Protein AF-A0A2V2NES6-F1 (afdb_monomer_lite)

Secondary structure (DSSP, 8-state):
-------PPPEE-TTS-EEEEEE-GGGSSS------EEEEEEE-TT-BPPPEEESS-EEEEEEEE-EEEEEETTEEEEEETT-EEEE-TT--EEEEE-SSS-EEEEEEEESPP-GGGEEESGGGS---TTS-HHHHHHHHHHHHHHHTTS---EEEEEETTEEEEEEE--HHHHT-TT--HHHHHHHHH-S-S--TTEEEEEEE---HHHHHHHHHHT--EEEEEESSS--TTHHHHHHTT-EEEE---HHHHHHHHHHHHH-HHHHHHHTT---

Organism: NCBI:txid1277351

Structure (mmCIF, N/CA/C/O backbone):
data_AF-A0A2V2NES6-F1
#
_entry.id   AF-A0A2V2NES6-F1
#
loop_
_atom_site.group_PDB
_atom_site.id
_atom_site.type_symbol
_atom_site.label_atom_id
_atom_site.label_alt_id
_atom_site.label_comp_id
_atom_site.label_asym_id
_atom_site.label_entity_id
_atom_site.label_seq_id
_atom_site.pdbx_PDB_ins_code
_atom_site.Cartn_x
_atom_site.Cartn_y
_atom_site.Cartn_z
_atom_site.occupancy
_atom_site.B_iso_or_equiv
_atom_site.auth_seq_id
_atom_site.auth_comp_id
_atom_site.auth_asym_id
_atom_site.auth_atom_id
_atom_site.pdbx_PDB_model_num
ATOM 1 N N . MET A 1 1 ? 34.277 -24.374 -11.639 1.00 64.56 1 MET A N 1
ATOM 2 C CA . MET A 1 1 ? 34.067 -23.016 -12.172 1.00 64.56 1 MET A CA 1
ATOM 3 C C . MET A 1 1 ? 33.053 -23.203 -13.263 1.00 64.56 1 MET A C 1
ATOM 5 O O . MET A 1 1 ? 33.367 -23.882 -14.231 1.00 64.56 1 MET A O 1
ATOM 9 N N . ASP A 1 2 ? 31.849 -22.704 -13.036 1.00 65.56 2 ASP A N 1
ATOM 10 C CA . ASP A 1 2 ? 30.723 -22.927 -13.934 1.00 65.56 2 ASP A CA 1
ATOM 11 C C . ASP A 1 2 ? 30.567 -21.625 -14.744 1.00 65.56 2 ASP A C 1
ATOM 13 O O . ASP A 1 2 ? 30.462 -20.547 -14.157 1.00 65.56 2 ASP A O 1
ATOM 17 N N . ILE A 1 3 ? 30.691 -21.706 -16.073 1.00 69.12 3 ILE A N 1
ATOM 18 C CA . ILE A 1 3 ? 30.563 -20.576 -17.009 1.00 69.12 3 ILE A CA 1
ATOM 19 C C . ILE A 1 3 ? 29.306 -20.837 -17.831 1.00 69.12 3 ILE A C 1
ATOM 21 O O . ILE A 1 3 ? 29.181 -21.907 -18.424 1.00 69.12 3 ILE A O 1
ATOM 25 N N . TYR A 1 4 ? 28.395 -19.870 -17.862 1.00 66.31 4 TYR A N 1
ATOM 26 C CA . TYR A 1 4 ? 27.119 -19.987 -18.558 1.00 66.31 4 TYR A CA 1
ATOM 27 C C . TYR A 1 4 ? 27.116 -19.072 -19.780 1.00 66.31 4 TYR A C 1
ATOM 29 O O . TYR A 1 4 ? 27.422 -17.885 -19.673 1.00 66.31 4 TYR A O 1
ATOM 37 N N . ASP A 1 5 ? 26.773 -19.634 -20.936 1.00 62.88 5 ASP A N 1
ATOM 38 C CA . ASP A 1 5 ? 26.552 -18.875 -22.161 1.00 62.88 5 ASP A CA 1
ATOM 39 C C . ASP A 1 5 ? 25.088 -18.448 -22.226 1.00 62.88 5 ASP A C 1
ATOM 41 O O . ASP A 1 5 ? 24.195 -19.268 -22.433 1.00 62.88 5 ASP A O 1
ATOM 45 N N . ILE A 1 6 ? 24.843 -17.153 -22.083 1.00 61.22 6 ILE A N 1
ATOM 46 C CA . ILE A 1 6 ? 23.498 -16.593 -22.171 1.00 61.22 6 ILE A CA 1
ATOM 47 C C . ILE A 1 6 ? 23.235 -16.328 -23.651 1.00 61.22 6 ILE A C 1
ATOM 49 O O . ILE A 1 6 ? 23.769 -15.382 -24.230 1.00 61.22 6 ILE A O 1
ATOM 53 N N . ARG A 1 7 ? 22.494 -17.232 -24.293 1.00 56.25 7 ARG A N 1
ATOM 54 C CA . ARG A 1 7 ? 22.224 -17.196 -25.743 1.00 56.25 7 ARG A CA 1
ATOM 55 C C . ARG A 1 7 ? 20.754 -16.985 -26.077 1.00 56.25 7 ARG A C 1
ATOM 57 O O . ARG A 1 7 ? 20.381 -17.091 -27.245 1.00 56.25 7 ARG A O 1
ATOM 64 N N . ASP A 1 8 ? 19.941 -16.666 -25.080 1.00 65.44 8 ASP A N 1
ATOM 65 C CA . ASP A 1 8 ? 18.522 -16.458 -25.297 1.00 65.44 8 ASP A CA 1
ATOM 66 C C . ASP A 1 8 ? 18.266 -15.082 -25.932 1.00 65.44 8 ASP A C 1
ATOM 68 O O . ASP A 1 8 ? 18.891 -14.083 -25.557 1.00 65.44 8 ASP A O 1
ATOM 72 N N . PRO A 1 9 ? 17.390 -15.009 -26.946 1.00 73.25 9 PRO A N 1
ATOM 73 C CA . PRO A 1 9 ? 17.018 -13.740 -27.547 1.00 73.25 9 PRO A CA 1
ATOM 74 C C . PRO A 1 9 ? 16.230 -12.898 -26.538 1.00 73.25 9 PRO A C 1
ATOM 76 O O . PRO A 1 9 ? 15.438 -13.433 -25.764 1.00 73.25 9 PRO A O 1
ATOM 79 N N . HIS A 1 10 ? 16.386 -11.570 -26.586 1.00 79.88 10 HIS A N 1
ATOM 80 C CA . HIS A 1 10 ? 15.492 -10.681 -25.843 1.00 79.88 10 HIS A CA 1
ATOM 81 C C . HIS A 1 10 ? 14.047 -10.920 -26.276 1.00 79.88 10 HIS A C 1
ATOM 83 O O . HIS A 1 10 ? 13.718 -10.817 -27.460 1.00 79.88 10 HIS A O 1
ATOM 89 N N . THR A 1 11 ? 13.178 -11.182 -25.310 1.00 84.69 11 THR A N 1
ATOM 90 C CA . THR A 1 11 ? 11.736 -11.296 -25.522 1.00 84.69 11 THR A CA 1
ATOM 91 C C . THR A 1 11 ? 11.034 -10.080 -24.945 1.00 84.69 11 THR A C 1
ATOM 93 O O . THR A 1 11 ? 11.445 -9.560 -23.910 1.00 84.69 11 THR A O 1
ATOM 96 N N . ARG A 1 12 ? 9.969 -9.614 -25.606 1.00 85.44 12 ARG A N 1
ATOM 97 C CA . ARG A 1 12 ? 9.100 -8.583 -25.030 1.00 85.44 12 ARG A CA 1
ATOM 98 C C . ARG A 1 12 ? 8.378 -9.202 -23.831 1.00 85.44 12 ARG A C 1
ATOM 100 O O . ARG A 1 12 ? 7.672 -10.192 -24.016 1.00 85.44 12 ARG A O 1
ATOM 107 N N . VAL A 1 13 ? 8.576 -8.653 -22.637 1.00 82.56 13 VAL A N 1
ATOM 108 C CA . VAL A 1 13 ? 7.936 -9.146 -21.407 1.00 82.56 13 VAL A CA 1
ATOM 109 C C . VAL A 1 13 ? 6.789 -8.230 -20.981 1.00 82.56 13 VAL A C 1
ATOM 111 O O . VAL A 1 13 ? 6.464 -7.256 -21.666 1.00 82.56 13 VAL A O 1
ATOM 114 N N . ALA A 1 14 ? 6.111 -8.595 -19.896 1.00 73.38 14 ALA A N 1
ATOM 115 C CA . ALA A 1 14 ? 4.848 -7.989 -19.494 1.00 73.38 14 ALA A CA 1
ATOM 116 C C . ALA A 1 14 ? 4.955 -6.488 -19.169 1.00 73.38 14 ALA A C 1
ATOM 118 O O . ALA A 1 14 ? 3.988 -5.765 -19.386 1.00 73.38 14 ALA A O 1
ATOM 119 N N . ASP A 1 15 ? 6.127 -5.997 -18.759 1.00 71.19 15 ASP A N 1
ATOM 120 C CA . ASP A 1 15 ? 6.394 -4.573 -18.535 1.00 71.19 15 ASP A CA 1
ATOM 121 C C . ASP A 1 15 ? 6.739 -3.794 -19.824 1.00 71.19 15 ASP A C 1
ATOM 123 O O . ASP A 1 15 ? 7.154 -2.644 -19.750 1.00 71.19 15 ASP A O 1
ATOM 127 N N . ASN A 1 16 ? 6.591 -4.385 -21.013 1.00 80.00 16 ASN A N 1
ATOM 128 C CA . ASN A 1 16 ? 6.949 -3.809 -22.318 1.00 80.00 16 ASN A CA 1
ATOM 129 C C . ASN A 1 16 ? 8.464 -3.614 -22.581 1.00 80.00 16 ASN A C 1
ATOM 131 O O . ASN A 1 16 ? 8.850 -3.178 -23.674 1.00 80.00 16 ASN A O 1
ATOM 135 N N . SER A 1 17 ? 9.348 -3.997 -21.657 1.00 82.75 17 SER A N 1
ATOM 136 C CA . SER A 1 17 ? 10.781 -4.093 -21.945 1.00 82.75 17 SER A CA 1
ATOM 137 C C . SER A 1 17 ? 11.097 -5.298 -22.842 1.00 82.75 17 SER A C 1
ATOM 139 O O . SER A 1 17 ? 10.321 -6.249 -22.974 1.00 82.75 17 SER A O 1
ATOM 141 N N . LEU A 1 18 ? 12.252 -5.246 -23.506 1.00 87.75 18 LEU A N 1
ATOM 142 C CA . LEU A 1 18 ? 12.885 -6.391 -24.154 1.00 87.75 18 LEU A CA 1
ATOM 143 C C . LEU A 1 18 ? 13.903 -6.982 -23.175 1.00 87.75 18 LEU A C 1
ATOM 145 O O . LEU A 1 18 ? 14.956 -6.386 -22.944 1.00 87.75 18 LEU A O 1
ATOM 149 N N . LEU A 1 19 ? 13.600 -8.147 -22.612 1.00 89.38 19 LEU A N 1
ATOM 150 C CA . LEU A 1 19 ? 14.348 -8.735 -21.504 1.00 89.38 19 LEU A CA 1
ATOM 151 C C . LEU A 1 19 ? 14.898 -10.115 -21.871 1.00 89.38 19 LEU A C 1
ATOM 153 O O . LEU A 1 19 ? 14.257 -10.889 -22.582 1.00 89.38 19 LEU A O 1
ATOM 157 N N . VAL A 1 20 ? 16.101 -10.408 -21.379 1.00 89.19 20 VAL A N 1
ATOM 158 C CA . VAL A 1 20 ? 16.652 -11.764 -21.290 1.00 89.19 20 VAL A CA 1
ATOM 159 C C . VAL A 1 20 ? 17.121 -12.010 -19.861 1.00 89.19 20 VAL A C 1
ATOM 161 O O . VAL A 1 20 ? 17.801 -11.171 -19.266 1.00 89.19 20 VAL A O 1
ATOM 164 N N . GLU A 1 21 ? 16.750 -13.152 -19.299 1.00 86.94 21 GLU A N 1
ATOM 165 C CA . GLU A 1 21 ? 17.226 -13.575 -17.987 1.00 86.94 21 GLU A CA 1
ATOM 166 C C . GLU A 1 21 ? 18.683 -14.043 -18.115 1.00 86.94 21 GLU A C 1
ATOM 168 O O . GLU A 1 21 ? 18.982 -15.006 -18.815 1.00 86.94 21 GLU A O 1
ATOM 173 N N . LEU A 1 22 ? 19.613 -13.323 -17.481 1.00 87.88 22 LEU A N 1
ATOM 174 C CA . LEU A 1 22 ? 21.038 -13.664 -17.507 1.00 87.88 22 LEU A CA 1
ATOM 175 C C . LEU A 1 22 ? 21.380 -14.747 -16.482 1.00 87.88 22 LEU A C 1
ATOM 177 O O . LEU A 1 22 ? 22.270 -15.567 -16.704 1.00 87.88 22 LEU A O 1
ATOM 181 N N . PHE A 1 23 ? 20.714 -14.714 -15.330 1.00 88.44 23 PHE A N 1
ATOM 182 C CA . PHE A 1 23 ? 20.956 -15.641 -14.238 1.00 88.44 23 PHE A CA 1
ATOM 183 C C . PHE A 1 23 ? 19.725 -15.759 -13.347 1.00 88.44 23 PHE A C 1
ATOM 185 O O . PHE A 1 23 ? 19.228 -14.759 -12.830 1.00 88.44 23 PHE A O 1
ATOM 192 N N . HIS A 1 24 ? 19.294 -16.991 -13.087 1.00 88.12 24 HIS A N 1
ATOM 193 C CA . HIS A 1 24 ? 18.237 -17.276 -12.127 1.00 88.12 24 HIS A CA 1
ATOM 194 C C . HIS A 1 24 ? 18.502 -18.620 -11.434 1.00 88.12 24 HIS A C 1
ATOM 196 O O . HIS A 1 24 ? 18.486 -19.658 -12.101 1.00 88.12 24 HIS A O 1
ATOM 202 N N . PRO A 1 25 ? 18.713 -18.651 -10.102 1.00 86.44 25 PRO A N 1
ATOM 203 C CA . PRO A 1 25 ? 19.109 -19.857 -9.370 1.00 86.44 25 PRO A CA 1
ATOM 204 C C . PRO A 1 25 ? 18.206 -21.069 -9.615 1.00 86.44 25 PRO A C 1
ATOM 206 O O . PRO A 1 25 ? 18.696 -22.185 -9.743 1.00 86.44 25 PRO A O 1
ATOM 209 N N . LEU A 1 26 ? 16.890 -20.854 -9.737 1.00 85.38 26 LEU A N 1
ATOM 210 C CA . LEU A 1 26 ? 15.916 -21.937 -9.948 1.00 85.38 26 LEU A CA 1
ATOM 211 C C . LEU A 1 26 ? 15.865 -22.477 -11.388 1.00 85.38 26 LEU A C 1
ATOM 213 O O . LEU A 1 26 ? 15.129 -23.424 -11.648 1.00 85.38 26 LEU A O 1
ATOM 217 N N . ARG A 1 27 ? 16.592 -21.866 -12.332 1.00 84.31 27 ARG A N 1
ATOM 218 C CA . ARG A 1 27 ? 16.674 -22.319 -13.731 1.00 84.31 27 ARG A CA 1
ATOM 219 C C . ARG A 1 27 ? 17.939 -23.125 -14.018 1.00 84.31 27 ARG A C 1
ATOM 221 O O . ARG A 1 27 ? 18.093 -23.635 -15.122 1.00 84.31 27 ARG A O 1
ATOM 228 N N . LEU A 1 28 ? 18.845 -23.236 -13.047 1.00 80.56 28 LEU A N 1
ATOM 229 C CA . LEU A 1 28 ? 20.082 -23.993 -13.193 1.00 80.56 28 LEU A CA 1
ATOM 230 C C . LEU A 1 28 ? 19.846 -25.476 -12.902 1.00 80.56 28 LEU A C 1
ATOM 232 O O . LEU A 1 28 ? 19.117 -25.833 -11.981 1.00 80.56 28 LEU A O 1
ATOM 236 N N . GLU A 1 29 ? 20.530 -26.347 -13.643 1.00 76.88 29 GLU A N 1
ATOM 237 C CA . GLU A 1 29 ? 20.502 -27.799 -13.402 1.00 76.88 29 GLU A CA 1
ATOM 238 C C . GLU A 1 29 ? 21.144 -28.189 -12.061 1.00 76.88 29 GLU A C 1
ATOM 240 O O . GLU A 1 29 ? 20.840 -29.235 -11.490 1.00 76.88 29 GLU A O 1
ATOM 245 N N . LYS A 1 30 ? 22.051 -27.347 -11.558 1.00 78.31 30 LYS A N 1
ATOM 246 C CA . LYS A 1 30 ? 22.792 -27.555 -10.317 1.00 78.31 30 LYS A CA 1
ATOM 247 C C . LYS A 1 30 ? 22.355 -26.537 -9.275 1.00 78.31 30 LYS A C 1
ATOM 249 O O . LYS A 1 30 ? 22.308 -25.341 -9.547 1.00 78.31 30 LYS A O 1
ATOM 254 N N . GLU A 1 31 ? 22.109 -27.020 -8.064 1.00 78.06 31 GLU A N 1
ATOM 255 C CA . GLU A 1 31 ? 21.728 -26.178 -6.936 1.00 78.06 31 GLU A CA 1
ATOM 256 C C . GLU A 1 31 ? 22.864 -25.211 -6.563 1.00 78.06 31 GLU A C 1
ATOM 258 O O . GLU A 1 31 ? 24.023 -25.605 -6.385 1.00 78.06 31 GLU A O 1
ATOM 263 N N . VAL A 1 32 ? 22.525 -23.927 -6.456 1.00 82.38 32 VAL A N 1
ATOM 264 C CA . VAL A 1 32 ? 23.438 -22.852 -6.056 1.00 82.38 32 VAL A CA 1
ATOM 265 C C . VAL A 1 32 ? 22.846 -22.099 -4.869 1.00 82.38 32 VAL A C 1
ATOM 267 O O . VAL A 1 32 ? 21.646 -21.861 -4.809 1.00 82.38 32 VAL A O 1
ATOM 270 N N . SER A 1 33 ? 23.687 -21.661 -3.930 1.00 82.62 33 SER A N 1
ATOM 271 C CA . SER A 1 33 ? 23.249 -20.942 -2.720 1.00 82.62 33 SER A CA 1
ATOM 272 C C . SER A 1 33 ? 22.890 -19.468 -2.957 1.00 82.62 33 SER A C 1
ATOM 274 O O . SER A 1 33 ? 22.714 -18.707 -2.005 1.00 82.62 33 SER A O 1
ATOM 276 N N . CYS A 1 34 ? 22.868 -19.031 -4.214 1.00 83.75 34 CYS A N 1
ATOM 277 C CA . CYS A 1 34 ? 22.603 -17.651 -4.588 1.00 83.75 34 CYS A CA 1
ATOM 278 C C . CYS A 1 34 ? 21.107 -17.339 -4.451 1.00 83.75 34 CYS A C 1
ATOM 280 O O . CYS A 1 34 ? 20.269 -18.159 -4.815 1.00 83.75 34 CYS A O 1
ATOM 282 N N . LYS A 1 35 ? 20.782 -16.154 -3.925 1.00 88.31 35 LYS A N 1
ATOM 283 C CA . LYS A 1 35 ? 19.401 -15.741 -3.642 1.00 88.31 35 LYS A CA 1
ATOM 284 C C . LYS A 1 35 ? 18.863 -14.654 -4.563 1.00 88.31 35 LYS A C 1
ATOM 286 O O . LYS A 1 35 ? 17.702 -14.320 -4.399 1.00 88.31 35 LYS A O 1
ATOM 291 N N . TYR A 1 36 ? 19.655 -14.148 -5.507 1.00 93.12 36 TYR A N 1
ATOM 292 C CA . TYR A 1 36 ? 19.249 -13.096 -6.440 1.00 93.12 36 TYR A CA 1
ATOM 293 C C . TYR A 1 36 ? 19.074 -13.635 -7.863 1.00 93.12 36 TYR A C 1
ATOM 295 O O . TYR A 1 36 ? 19.629 -14.681 -8.210 1.00 93.12 36 TYR A O 1
ATOM 303 N N . SER A 1 37 ? 18.353 -12.895 -8.700 1.00 93.56 37 SER A N 1
ATOM 304 C CA . SER A 1 37 ? 18.322 -13.085 -10.155 1.00 93.56 37 SER A CA 1
ATOM 305 C C . SER A 1 37 ? 18.872 -11.850 -10.871 1.00 93.56 37 SER A C 1
ATOM 307 O O . SER A 1 37 ? 18.914 -10.757 -10.305 1.00 93.56 37 SER A O 1
ATOM 309 N N . ILE A 1 38 ? 19.347 -12.034 -12.103 1.00 94.56 38 ILE A N 1
ATOM 310 C CA . ILE A 1 38 ? 19.861 -10.965 -12.962 1.00 94.56 38 ILE A CA 1
ATOM 311 C C . ILE A 1 38 ? 19.211 -11.091 -14.332 1.00 94.56 38 ILE A C 1
ATOM 313 O O . ILE A 1 38 ? 19.256 -12.154 -14.953 1.00 94.56 38 ILE A O 1
ATOM 317 N N . ALA A 1 39 ? 18.696 -9.984 -14.841 1.00 93.56 39 ALA A N 1
ATOM 318 C CA . ALA A 1 39 ? 18.202 -9.849 -16.196 1.00 93.56 39 ALA A CA 1
ATOM 319 C C . ALA A 1 39 ? 18.911 -8.706 -16.927 1.00 93.56 39 ALA A C 1
ATOM 321 O O . ALA A 1 39 ? 19.410 -7.755 -16.325 1.00 93.56 39 ALA A O 1
ATOM 322 N N . HIS A 1 40 ? 18.958 -8.803 -18.249 1.00 94.31 40 HIS A N 1
ATOM 323 C CA . HIS A 1 40 ? 19.399 -7.737 -19.133 1.00 94.31 40 HIS A CA 1
ATOM 324 C C . HIS A 1 40 ? 18.189 -7.198 -19.882 1.00 94.31 40 HIS A C 1
ATOM 326 O O . HIS A 1 40 ? 17.612 -7.890 -20.724 1.00 94.31 40 HIS A O 1
ATOM 332 N N . ALA A 1 41 ? 17.862 -5.937 -19.635 1.00 95.25 41 ALA A N 1
ATOM 333 C CA . ALA A 1 41 ? 16.701 -5.273 -20.201 1.00 95.25 41 ALA A CA 1
ATOM 334 C C . ALA A 1 41 ? 17.103 -4.200 -21.222 1.00 95.25 41 ALA A C 1
ATOM 336 O O . ALA A 1 41 ? 18.168 -3.575 -21.132 1.00 95.25 41 ALA A O 1
ATOM 337 N N . ARG A 1 42 ? 16.238 -4.007 -22.218 1.00 95.62 42 ARG A N 1
ATOM 338 C CA . ARG A 1 42 ? 16.338 -2.977 -23.255 1.00 95.62 42 ARG A CA 1
ATOM 339 C C . ARG A 1 42 ? 14.995 -2.268 -23.384 1.00 95.62 42 ARG A C 1
ATOM 341 O O . ARG A 1 42 ? 13.954 -2.915 -23.484 1.00 95.62 42 ARG A O 1
ATOM 348 N N . VAL A 1 43 ? 15.036 -0.944 -23.449 1.00 96.06 43 VAL A N 1
ATOM 349 C CA . VAL A 1 43 ? 13.885 -0.099 -23.787 1.00 96.06 43 VAL A CA 1
ATOM 350 C C . VAL A 1 43 ? 14.239 0.660 -25.058 1.00 96.06 43 VAL A C 1
ATOM 352 O O . VAL A 1 43 ? 15.274 1.336 -25.116 1.00 96.06 43 VAL A O 1
ATOM 355 N N . LEU A 1 44 ? 13.423 0.509 -26.104 1.00 95.38 44 LEU A N 1
ATOM 356 C CA . LEU A 1 44 ? 13.687 1.137 -27.400 1.00 95.38 44 LEU A CA 1
ATOM 357 C C . LEU A 1 44 ? 13.592 2.664 -27.296 1.00 95.38 44 LEU A C 1
ATOM 359 O O . LEU A 1 44 ? 13.056 3.202 -26.326 1.00 95.38 44 LEU A O 1
ATOM 363 N N . ALA A 1 45 ? 14.162 3.365 -28.275 1.00 96.25 45 ALA A N 1
ATOM 364 C CA . ALA A 1 45 ? 14.141 4.826 -28.320 1.00 96.25 45 ALA A CA 1
ATOM 365 C C . ALA A 1 45 ? 12.705 5.355 -28.190 1.00 96.25 45 ALA A C 1
ATOM 367 O O . ALA A 1 45 ? 11.810 4.898 -28.901 1.00 96.25 45 ALA A O 1
ATOM 368 N N . HIS A 1 46 ? 12.501 6.307 -27.278 1.00 93.50 46 HIS A N 1
ATOM 3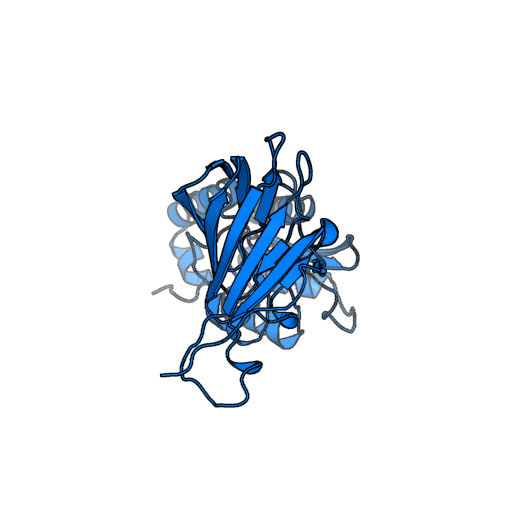69 C CA . HIS A 1 46 ? 11.200 6.917 -26.974 1.00 93.50 46 HIS A CA 1
ATOM 370 C C . HIS A 1 46 ? 10.109 5.957 -26.459 1.00 93.50 46 HIS A C 1
ATOM 372 O O . HIS A 1 46 ? 8.952 6.361 -26.338 1.00 93.50 46 HIS A O 1
ATOM 378 N N . GLU A 1 47 ? 10.445 4.704 -26.138 1.00 95.56 47 GLU A N 1
ATOM 379 C CA . GLU A 1 47 ? 9.541 3.787 -25.444 1.00 95.56 47 GL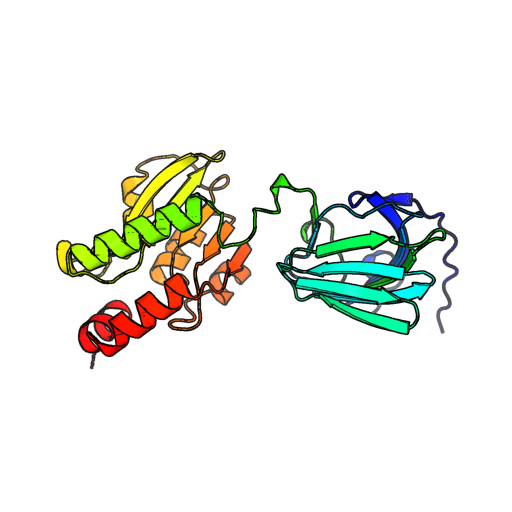U A CA 1
ATOM 380 C C . GLU A 1 47 ? 9.680 3.917 -23.920 1.00 95.56 47 GLU A C 1
ATOM 382 O O . GLU A 1 47 ? 10.635 4.483 -23.379 1.00 95.56 47 GLU A O 1
ATOM 387 N N . LYS A 1 48 ? 8.704 3.345 -23.216 1.00 94.38 48 LYS A N 1
ATOM 388 C CA . LYS A 1 48 ? 8.702 3.206 -21.764 1.00 94.38 48 LYS A CA 1
ATOM 389 C C . LYS A 1 48 ? 8.284 1.802 -21.362 1.00 94.38 48 LYS A C 1
ATOM 391 O O . LYS A 1 48 ? 7.552 1.126 -22.097 1.00 94.38 48 LYS A O 1
ATOM 396 N N . THR A 1 49 ? 8.732 1.402 -20.183 1.00 94.56 49 THR A N 1
ATOM 397 C CA . THR A 1 49 ? 8.160 0.246 -19.496 1.00 94.56 49 THR A CA 1
ATOM 398 C C . THR A 1 49 ? 6.794 0.597 -18.915 1.00 94.56 49 THR A C 1
ATOM 400 O O . THR A 1 49 ? 6.468 1.771 -18.703 1.00 94.56 49 THR A O 1
ATOM 403 N N . LEU A 1 50 ? 5.965 -0.418 -18.693 1.00 87.88 50 LEU A N 1
ATOM 404 C CA . LEU A 1 50 ? 4.756 -0.269 -17.907 1.00 87.88 50 LEU A CA 1
ATOM 405 C C . LEU A 1 50 ? 5.133 -0.088 -16.433 1.00 87.88 50 LEU A C 1
ATOM 407 O O . LEU A 1 50 ? 6.096 -0.703 -15.963 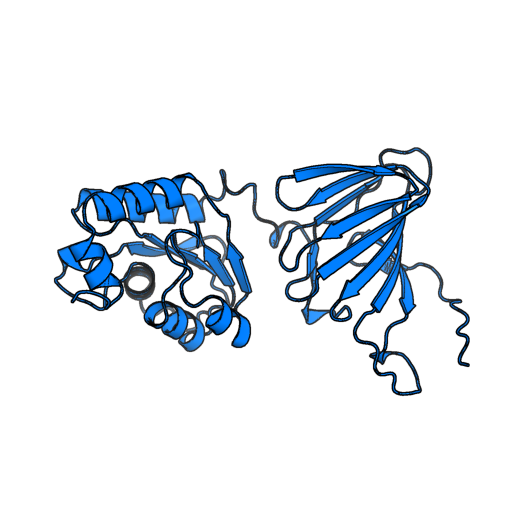1.00 87.88 50 LEU A O 1
ATOM 411 N N . PRO A 1 51 ? 4.344 0.704 -15.688 1.00 88.12 51 PRO A N 1
ATOM 412 C CA . PRO A 1 51 ? 4.380 0.681 -14.237 1.00 88.12 51 PRO A CA 1
ATOM 413 C C . PRO A 1 51 ? 4.297 -0.756 -13.726 1.00 88.12 51 PRO A C 1
ATOM 415 O O . PRO A 1 51 ? 3.395 -1.506 -14.117 1.00 88.12 51 PRO A O 1
ATOM 418 N N . HIS A 1 52 ? 5.254 -1.126 -12.883 1.00 88.44 52 HIS A N 1
ATOM 419 C CA . HIS A 1 52 ? 5.295 -2.405 -12.189 1.00 88.44 52 HIS A CA 1
ATOM 420 C C . HIS A 1 52 ? 5.797 -2.223 -10.743 1.00 88.44 52 HIS A C 1
ATOM 422 O O . HIS A 1 52 ? 6.224 -1.135 -10.341 1.00 88.44 52 HIS A O 1
ATOM 428 N N . ARG A 1 53 ? 5.664 -3.260 -9.916 1.00 87.94 53 ARG A N 1
ATOM 429 C CA . ARG A 1 53 ? 6.099 -3.283 -8.511 1.00 87.94 53 ARG A CA 1
ATOM 430 C C . ARG A 1 53 ? 6.443 -4.705 -8.114 1.00 87.94 53 ARG A C 1
ATOM 432 O O . ARG A 1 53 ? 5.603 -5.587 -8.270 1.00 87.94 53 ARG A O 1
ATOM 439 N N . LEU A 1 54 ? 7.611 -4.879 -7.506 1.00 85.94 54 LEU A N 1
ATOM 440 C CA . LEU A 1 54 ? 7.960 -6.105 -6.794 1.00 85.94 54 LEU A CA 1
ATOM 441 C C . LEU A 1 54 ? 7.487 -5.997 -5.344 1.00 85.94 54 LEU A C 1
ATOM 443 O O . LEU A 1 54 ? 7.777 -5.006 -4.679 1.00 85.94 54 LEU A O 1
ATOM 447 N N . ILE A 1 55 ? 6.708 -6.961 -4.860 1.00 76.81 55 ILE A N 1
ATOM 448 C CA . ILE A 1 55 ? 6.076 -6.913 -3.534 1.00 76.81 55 ILE A CA 1
ATOM 449 C C . ILE A 1 55 ? 7.122 -7.154 -2.441 1.00 76.81 55 ILE A C 1
ATOM 451 O O . ILE A 1 55 ? 7.164 -6.420 -1.455 1.00 76.81 55 ILE A O 1
ATOM 455 N N . ARG A 1 56 ? 7.955 -8.181 -2.612 1.00 79.75 56 ARG A N 1
ATOM 456 C CA . ARG A 1 56 ? 8.908 -8.678 -1.611 1.00 79.75 56 ARG A CA 1
ATOM 457 C C . ARG A 1 56 ? 10.350 -8.393 -2.010 1.00 79.75 56 ARG A C 1
ATOM 459 O O . ARG A 1 56 ? 11.177 -8.148 -1.133 1.00 79.75 56 ARG A O 1
ATOM 466 N N . SER A 1 57 ? 10.655 -8.435 -3.304 1.00 88.44 57 SER A N 1
ATOM 467 C CA . SER A 1 57 ? 12.014 -8.231 -3.803 1.00 88.44 57 SER A CA 1
ATOM 468 C C . SER A 1 57 ? 12.358 -6.756 -3.918 1.00 88.44 57 SER A C 1
ATOM 470 O O . SER A 1 57 ? 11.548 -5.929 -4.328 1.00 88.44 57 SER A O 1
ATOM 472 N N . SER A 1 58 ? 13.591 -6.425 -3.550 1.00 91.50 58 SER A N 1
ATOM 473 C CA . SER A 1 58 ? 14.203 -5.167 -3.961 1.00 91.50 58 SER A CA 1
ATOM 474 C C . SER A 1 58 ? 14.777 -5.334 -5.358 1.00 91.50 58 SER A C 1
ATOM 476 O O . SER A 1 58 ? 15.160 -6.443 -5.737 1.00 91.50 58 SER A O 1
ATOM 478 N N . GLU A 1 59 ? 14.871 -4.239 -6.103 1.00 96.94 59 GLU A N 1
ATOM 479 C CA . GLU A 1 59 ? 15.448 -4.259 -7.439 1.00 96.94 59 GLU A CA 1
ATOM 480 C C . GLU A 1 59 ? 16.540 -3.204 -7.591 1.00 96.94 59 GLU A C 1
ATOM 482 O O . GLU A 1 59 ? 16.469 -2.107 -7.039 1.00 96.94 59 GLU A O 1
ATOM 487 N N . VAL A 1 60 ? 17.589 -3.540 -8.334 1.00 97.88 60 VAL A N 1
ATOM 488 C CA . VAL A 1 60 ? 18.668 -2.617 -8.676 1.00 97.88 60 VAL A CA 1
ATOM 489 C C . VAL A 1 60 ? 18.829 -2.562 -10.183 1.00 97.88 60 VAL A C 1
ATOM 491 O O . VAL A 1 60 ? 19.093 -3.587 -10.813 1.00 97.88 60 VAL A O 1
ATOM 494 N N . TYR A 1 61 ? 18.759 -1.355 -10.749 1.00 98.31 61 TYR A N 1
ATOM 495 C CA . TYR A 1 61 ? 19.147 -1.114 -12.137 1.00 98.31 61 TYR A CA 1
ATOM 496 C C . TYR A 1 61 ? 20.559 -0.561 -12.222 1.00 98.31 61 TYR A C 1
ATOM 498 O O . TYR A 1 61 ? 20.879 0.454 -11.604 1.00 98.31 61 TYR A O 1
ATOM 506 N N . TYR A 1 62 ? 21.397 -1.180 -13.049 1.00 98.44 62 TYR A N 1
ATOM 507 C CA . TYR A 1 62 ? 22.679 -0.608 -13.451 1.00 98.44 62 TYR A CA 1
ATOM 508 C C . TYR A 1 62 ? 22.658 -0.267 -14.938 1.00 98.44 62 TYR A C 1
ATOM 510 O O . TYR A 1 62 ? 22.584 -1.157 -15.788 1.00 98.44 62 TYR A O 1
ATOM 518 N N . ILE A 1 63 ? 22.724 1.028 -15.259 1.00 98.38 63 ILE A N 1
ATOM 519 C CA . ILE A 1 63 ? 22.582 1.508 -16.636 1.00 98.38 63 ILE A CA 1
ATOM 520 C C . ILE A 1 63 ? 23.880 1.278 -17.413 1.00 98.38 63 ILE A C 1
ATOM 522 O O . ILE A 1 63 ? 24.914 1.899 -17.147 1.00 98.38 63 ILE A O 1
ATOM 526 N N . LEU A 1 64 ? 23.808 0.419 -18.426 1.00 97.88 64 LEU A N 1
ATOM 527 C CA . LEU A 1 64 ? 24.921 0.052 -19.300 1.00 97.88 64 LEU A CA 1
ATOM 528 C C . LEU A 1 64 ? 25.085 1.030 -20.474 1.00 97.88 64 LEU A C 1
ATOM 530 O O . LEU A 1 64 ? 26.211 1.330 -20.883 1.00 97.88 64 LEU A O 1
ATOM 534 N N . SER A 1 65 ? 23.974 1.531 -21.019 1.00 97.94 65 SER A N 1
ATOM 535 C CA . SER A 1 65 ? 23.941 2.433 -22.178 1.00 97.94 65 SER A CA 1
ATOM 536 C C . SER A 1 65 ? 22.638 3.231 -22.229 1.00 97.94 65 SER A C 1
ATOM 538 O O . SER A 1 65 ? 21.647 2.826 -21.634 1.00 97.94 65 SER A O 1
ATOM 540 N N . GLY A 1 66 ? 22.637 4.336 -22.977 1.00 97.56 66 GLY A N 1
ATOM 541 C CA . GLY A 1 66 ? 21.467 5.188 -23.187 1.00 97.56 66 GLY A CA 1
ATOM 542 C C . GLY A 1 66 ? 21.226 6.192 -22.060 1.00 97.56 66 GLY A C 1
ATOM 543 O O . GLY A 1 66 ? 22.057 6.366 -21.159 1.00 97.56 66 GLY A O 1
ATOM 544 N N . ARG A 1 67 ? 20.089 6.886 -22.158 1.00 97.94 67 ARG A N 1
ATOM 545 C CA . ARG A 1 67 ? 19.590 7.837 -21.161 1.00 97.94 67 ARG A CA 1
ATOM 546 C C . ARG A 1 67 ? 18.077 7.717 -21.029 1.00 97.94 67 ARG A C 1
ATOM 548 O O . ARG A 1 67 ? 17.400 7.336 -21.979 1.00 97.94 67 ARG A O 1
ATOM 555 N N . GLY A 1 68 ? 17.562 8.072 -19.868 1.00 97.81 68 GLY A N 1
ATOM 556 C CA . GLY A 1 68 ? 16.146 7.976 -19.578 1.00 97.81 68 GLY A CA 1
ATOM 557 C C . GLY A 1 68 ? 15.764 8.720 -18.317 1.00 97.81 68 GLY A C 1
ATOM 558 O O . GLY A 1 68 ? 16.596 9.382 -17.692 1.00 97.81 68 GLY A O 1
ATOM 559 N N . ILE A 1 69 ? 14.506 8.575 -17.934 1.00 97.88 69 ILE A N 1
ATOM 560 C CA . ILE A 1 69 ? 14.001 9.019 -16.641 1.00 97.88 69 ILE A CA 1
ATOM 561 C C . ILE A 1 69 ? 13.475 7.783 -15.924 1.00 97.88 69 ILE A C 1
ATOM 563 O O . ILE A 1 69 ? 12.684 7.016 -16.470 1.00 97.88 69 ILE A O 1
ATOM 567 N N . MET A 1 70 ? 13.969 7.574 -14.710 1.00 97.62 70 MET A N 1
ATOM 568 C CA . MET A 1 70 ? 13.471 6.554 -13.804 1.00 97.62 70 MET A CA 1
ATOM 569 C C . MET A 1 70 ? 12.425 7.180 -12.891 1.00 97.62 70 MET A C 1
ATOM 571 O O . MET A 1 70 ? 12.689 8.219 -12.285 1.00 97.62 70 MET A O 1
ATOM 575 N N . HIS A 1 71 ? 11.286 6.515 -12.760 1.00 94.94 71 HIS A N 1
ATOM 576 C CA . HIS A 1 71 ? 10.171 6.900 -11.905 1.00 94.94 71 HIS A CA 1
ATOM 577 C C . HIS A 1 71 ? 10.036 5.874 -10.785 1.00 94.94 71 HIS A C 1
ATOM 579 O O . HIS A 1 71 ? 9.923 4.684 -11.069 1.00 94.94 71 HIS A O 1
ATOM 585 N N . ILE A 1 72 ? 10.068 6.317 -9.526 1.00 89.44 72 ILE A N 1
ATOM 586 C CA . ILE A 1 72 ? 9.893 5.462 -8.343 1.00 89.44 72 ILE A CA 1
ATOM 587 C C . ILE A 1 72 ? 8.969 6.176 -7.355 1.00 89.44 72 ILE A C 1
ATOM 589 O O . ILE A 1 72 ? 9.309 7.230 -6.812 1.00 89.44 72 ILE A O 1
ATOM 593 N N . GLY A 1 73 ? 7.790 5.608 -7.110 1.00 80.56 73 GLY A N 1
ATOM 594 C CA . GLY A 1 73 ? 6.741 6.269 -6.337 1.00 80.56 73 GLY A CA 1
ATOM 595 C C . GLY A 1 73 ? 6.371 7.621 -6.958 1.00 80.56 73 GLY A C 1
ATOM 596 O O . GLY A 1 73 ? 5.912 7.669 -8.095 1.00 80.56 73 GLY A O 1
ATOM 597 N N . ASN A 1 74 ? 6.594 8.710 -6.214 1.00 74.31 74 ASN A N 1
ATOM 598 C CA . ASN A 1 74 ? 6.353 10.088 -6.670 1.00 74.31 74 ASN A CA 1
ATOM 599 C C . ASN A 1 74 ? 7.634 10.812 -7.124 1.00 74.31 74 ASN A C 1
ATOM 601 O O . ASN A 1 74 ? 7.578 11.985 -7.493 1.00 74.31 74 ASN A O 1
ATOM 605 N N . GLU A 1 75 ? 8.796 10.159 -7.043 1.00 79.69 75 GLU A N 1
ATOM 606 C CA . GLU A 1 75 ? 10.065 10.739 -7.474 1.00 79.69 75 GLU A CA 1
ATOM 607 C C . GLU A 1 75 ? 10.394 10.325 -8.906 1.00 79.69 75 GLU A C 1
ATOM 609 O O . GLU A 1 75 ? 10.178 9.184 -9.310 1.00 79.69 75 GLU A O 1
ATOM 614 N N . GLN A 1 76 ? 11.009 11.247 -9.645 1.00 92.06 76 GLN A N 1
ATOM 615 C CA . GLN A 1 76 ? 11.598 10.964 -10.946 1.00 92.06 76 GLN A CA 1
ATOM 616 C C . GLN A 1 76 ? 13.017 11.525 -11.013 1.00 92.06 76 GLN A C 1
ATOM 618 O O . GLN A 1 76 ? 13.281 12.631 -10.528 1.00 92.06 76 GLN A O 1
ATOM 623 N N . LYS A 1 77 ? 13.947 10.765 -11.596 1.00 95.75 77 LYS A N 1
ATOM 624 C CA . LYS A 1 77 ? 15.346 11.183 -11.767 1.00 95.75 77 LYS A CA 1
ATOM 625 C C . LYS A 1 77 ? 15.885 10.738 -13.115 1.00 95.75 77 LYS A C 1
ATOM 627 O O . LYS A 1 77 ? 15.603 9.637 -13.579 1.00 95.75 77 LYS A O 1
ATOM 632 N N . GLU A 1 78 ? 16.707 11.590 -13.717 1.00 97.81 78 GLU A N 1
ATOM 633 C CA . GLU A 1 78 ? 17.439 11.232 -14.926 1.00 97.81 78 GLU A CA 1
ATOM 634 C C . GLU A 1 78 ? 18.448 10.120 -14.642 1.00 97.81 78 GLU A C 1
ATOM 636 O O . GLU A 1 78 ? 19.182 10.131 -13.646 1.00 97.81 78 GLU A O 1
ATOM 641 N N . VAL A 1 79 ? 18.517 9.176 -15.571 1.00 97.81 79 VAL A N 1
ATOM 642 C CA . VAL A 1 79 ? 19.464 8.071 -15.549 1.00 97.81 79 VAL A CA 1
ATOM 643 C C . VAL A 1 79 ? 20.207 8.000 -16.873 1.00 97.81 79 VAL A C 1
ATOM 645 O O . VAL A 1 79 ? 19.676 8.303 -17.938 1.00 97.81 79 VAL A O 1
ATOM 648 N N . GLN A 1 80 ? 21.474 7.614 -16.801 1.00 97.88 80 GLN A N 1
ATOM 649 C CA . GLN A 1 80 ? 22.354 7.460 -17.954 1.00 97.88 80 GLN A CA 1
ATOM 650 C C . GLN A 1 80 ? 23.424 6.418 -17.637 1.00 97.88 80 GLN A C 1
ATOM 652 O O . GLN A 1 80 ? 23.569 6.013 -16.481 1.00 97.88 80 GLN A O 1
ATOM 657 N N . LYS A 1 81 ? 24.207 6.020 -18.643 1.00 98.06 81 LYS A N 1
ATOM 658 C CA . LYS A 1 81 ? 25.329 5.082 -18.482 1.00 98.06 81 LYS A CA 1
ATOM 659 C C . LYS A 1 81 ? 26.150 5.334 -17.206 1.00 98.06 81 LYS A C 1
ATOM 661 O O . LYS A 1 81 ? 26.608 6.449 -16.953 1.00 98.06 81 LYS A O 1
ATOM 666 N N . GLY A 1 82 ? 26.367 4.268 -16.437 1.00 97.38 82 GLY A N 1
ATOM 667 C CA . GLY A 1 82 ? 27.136 4.268 -15.192 1.00 97.38 82 GLY A CA 1
ATOM 668 C C . GLY A 1 82 ? 26.341 4.667 -13.946 1.00 97.38 82 GLY A C 1
ATOM 669 O O . GLY A 1 82 ? 26.902 4.651 -12.852 1.00 97.38 82 GLY A O 1
ATOM 670 N N . LYS A 1 83 ? 25.056 5.018 -14.078 1.00 97.81 83 LYS A N 1
ATOM 671 C CA . LYS A 1 83 ? 24.165 5.235 -12.933 1.00 97.81 83 LYS A CA 1
ATOM 672 C C . LYS A 1 83 ? 23.640 3.907 -12.393 1.00 97.81 83 LYS A C 1
ATOM 674 O O . LYS A 1 83 ? 23.376 2.977 -13.154 1.00 97.81 83 LYS A O 1
ATOM 679 N N . LEU A 1 84 ? 23.483 3.866 -11.075 1.00 98.06 84 LEU A N 1
ATOM 680 C CA . LEU A 1 84 ? 22.827 2.795 -10.341 1.00 98.06 84 LEU A CA 1
ATOM 681 C C . LEU A 1 84 ? 21.544 3.354 -9.725 1.00 98.06 84 LEU A C 1
ATOM 683 O O . LEU A 1 84 ? 21.557 4.450 -9.163 1.00 98.06 84 LEU A O 1
ATOM 687 N N . VAL A 1 85 ? 20.462 2.600 -9.843 1.00 98.00 85 VAL A N 1
ATOM 688 C CA . VAL A 1 85 ? 19.156 2.894 -9.259 1.00 98.00 85 VAL A CA 1
ATOM 689 C C . VAL A 1 85 ? 18.846 1.780 -8.275 1.00 98.00 85 VAL A C 1
ATOM 691 O O . VAL A 1 85 ? 18.903 0.616 -8.650 1.00 98.00 85 VAL A O 1
ATOM 694 N N . TYR A 1 86 ? 18.533 2.131 -7.033 1.00 97.25 86 TYR A N 1
ATOM 695 C CA . TYR A 1 86 ? 17.987 1.194 -6.056 1.00 97.25 86 TYR A CA 1
ATOM 696 C C . TYR A 1 86 ? 16.486 1.427 -5.943 1.00 97.25 86 TYR A C 1
ATOM 698 O O . TYR A 1 86 ? 16.063 2.568 -5.735 1.00 97.25 86 TYR A O 1
ATOM 706 N N . ILE A 1 87 ? 15.710 0.356 -6.065 1.00 95.88 87 ILE A N 1
ATOM 707 C CA . ILE A 1 87 ? 14.267 0.363 -5.898 1.00 95.88 87 ILE A CA 1
ATOM 708 C C . ILE A 1 87 ? 13.895 -0.515 -4.693 1.00 95.88 87 ILE A C 1
ATOM 710 O O . ILE A 1 87 ? 14.110 -1.730 -4.717 1.00 95.88 87 ILE A O 1
ATOM 714 N N . PRO A 1 88 ? 13.350 0.081 -3.616 1.00 85.31 88 PRO A N 1
ATOM 715 C CA . PRO A 1 88 ? 12.893 -0.675 -2.457 1.00 85.31 88 PRO A CA 1
ATOM 716 C C . PRO A 1 88 ? 11.699 -1.588 -2.787 1.00 85.31 88 PRO A C 1
ATOM 718 O O . PRO A 1 88 ? 10.858 -1.191 -3.604 1.00 85.31 88 PRO A O 1
ATOM 721 N N . PRO A 1 89 ? 11.544 -2.730 -2.089 1.00 83.94 89 PRO A N 1
ATOM 722 C CA . PRO A 1 89 ? 10.353 -3.567 -2.200 1.00 83.94 89 PRO A CA 1
ATOM 723 C C . PRO A 1 89 ? 9.070 -2.764 -1.983 1.00 83.94 89 PRO A C 1
ATOM 725 O O . PRO A 1 89 ? 9.017 -1.839 -1.168 1.00 83.94 89 PRO A O 1
ATOM 728 N N . GLY A 1 90 ? 8.028 -3.106 -2.727 1.00 78.12 90 GLY A N 1
ATOM 729 C CA . GLY A 1 90 ? 6.732 -2.441 -2.689 1.00 78.12 90 GLY A CA 1
ATOM 730 C C . GLY A 1 90 ? 6.683 -1.091 -3.410 1.00 78.12 90 GLY A C 1
ATOM 731 O O . GLY A 1 90 ? 5.605 -0.498 -3.499 1.00 78.12 90 GLY A O 1
ATOM 732 N N . SER A 1 91 ? 7.796 -0.596 -3.960 1.00 83.12 91 SER A N 1
ATOM 733 C CA . SER A 1 91 ? 7.797 0.656 -4.721 1.00 83.12 91 SER A CA 1
ATOM 734 C C . SER A 1 91 ? 7.176 0.463 -6.101 1.00 83.12 91 SER A C 1
ATOM 736 O O . SER A 1 91 ? 7.502 -0.469 -6.828 1.00 83.12 91 SER A O 1
ATOM 738 N N . SER A 1 92 ? 6.292 1.382 -6.488 1.00 85.38 92 SER A N 1
ATOM 739 C CA . SER A 1 92 ? 5.892 1.518 -7.890 1.00 85.38 92 SER A CA 1
ATOM 740 C C . SER A 1 92 ? 7.062 2.044 -8.700 1.00 85.38 92 SER A C 1
ATOM 742 O O . SER A 1 92 ? 7.643 3.051 -8.301 1.00 85.38 92 SER A O 1
ATOM 744 N N . GLN A 1 93 ? 7.344 1.444 -9.848 1.00 92.56 93 GLN A N 1
ATOM 745 C CA . GLN A 1 93 ? 8.453 1.852 -10.694 1.00 92.56 93 GLN A CA 1
ATOM 746 C C . GLN A 1 93 ? 8.145 1.723 -12.182 1.00 92.56 93 GLN A C 1
ATOM 748 O O . GLN A 1 93 ? 7.343 0.890 -12.595 1.00 92.56 93 GLN A O 1
ATOM 753 N N . TRP A 1 94 ? 8.789 2.566 -12.980 1.00 95.75 94 TRP A N 1
ATOM 754 C CA . TRP A 1 94 ? 8.922 2.408 -14.426 1.00 95.75 94 TRP A CA 1
ATOM 755 C C . TRP A 1 94 ? 10.051 3.303 -14.930 1.00 95.75 94 TRP A C 1
ATOM 757 O O . TRP A 1 94 ? 10.516 4.217 -14.247 1.00 95.75 94 TRP A O 1
ATOM 767 N N . ILE A 1 95 ? 10.500 3.036 -16.146 1.00 97.12 95 ILE A N 1
ATOM 768 C CA . ILE A 1 95 ? 11.577 3.767 -16.801 1.00 97.12 95 ILE A CA 1
ATOM 769 C C . ILE A 1 95 ? 11.173 4.132 -18.226 1.00 97.12 95 ILE A C 1
ATOM 771 O O . ILE A 1 95 ? 10.627 3.306 -18.963 1.00 97.12 95 ILE A O 1
ATOM 775 N N . GLU A 1 96 ? 11.460 5.368 -18.620 1.00 96.56 96 GLU A N 1
ATOM 776 C CA . GLU A 1 96 ? 11.307 5.852 -19.992 1.00 96.56 96 GLU A CA 1
ATOM 777 C C . GLU A 1 96 ? 12.651 6.138 -20.636 1.00 96.56 96 GLU A C 1
ATOM 779 O O . GLU A 1 96 ? 13.551 6.713 -20.021 1.00 96.56 96 GLU A O 1
ATOM 784 N N . ASN A 1 97 ? 12.774 5.764 -21.903 1.00 98.00 97 ASN A N 1
ATOM 785 C CA . ASN A 1 97 ? 13.925 6.095 -22.715 1.00 98.00 97 ASN A CA 1
ATOM 786 C C . ASN A 1 97 ? 13.721 7.459 -23.386 1.00 98.00 97 ASN A C 1
ATOM 788 O O . ASN A 1 97 ? 12.887 7.616 -24.274 1.00 98.00 97 ASN A O 1
ATOM 792 N N . THR A 1 98 ? 14.526 8.445 -22.992 1.00 97.81 98 THR A N 1
ATOM 793 C CA . THR A 1 98 ? 14.486 9.815 -23.536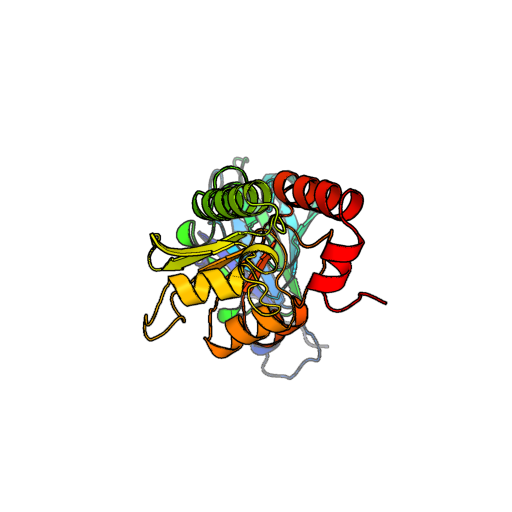 1.00 97.81 98 THR A CA 1
ATOM 794 C C . THR A 1 98 ? 15.539 10.055 -24.626 1.00 97.81 98 THR A C 1
ATOM 796 O O . THR A 1 98 ? 15.761 11.187 -25.067 1.00 97.81 98 THR A O 1
ATOM 799 N N . GLY A 1 99 ? 16.261 9.010 -25.033 1.00 95.62 99 GLY A N 1
ATOM 800 C CA . GLY A 1 99 ? 17.268 9.045 -26.088 1.00 95.62 99 GLY A CA 1
ATOM 801 C C . GLY A 1 99 ? 16.773 8.507 -27.431 1.00 95.62 99 GLY A C 1
ATOM 802 O O . GLY A 1 99 ? 15.724 7.876 -27.526 1.00 95.62 99 GLY A O 1
ATOM 803 N N . ASP A 1 100 ? 17.602 8.722 -28.456 1.00 96.88 100 ASP A N 1
ATOM 804 C CA . ASP A 1 100 ? 17.394 8.228 -29.829 1.00 96.88 100 ASP A CA 1
ATOM 805 C C . ASP A 1 100 ? 18.020 6.833 -30.055 1.00 96.88 100 ASP A C 1
ATOM 807 O O . ASP A 1 100 ? 18.011 6.292 -31.160 1.00 96.88 100 ASP A O 1
ATOM 811 N N . SER A 1 101 ? 18.617 6.253 -29.012 1.00 95.50 101 SER A N 1
ATOM 812 C CA . SER A 1 101 ? 19.218 4.919 -28.999 1.00 95.50 101 SER A CA 1
ATOM 813 C C . SER A 1 101 ? 18.670 4.103 -27.834 1.00 95.50 101 SER A C 1
ATOM 815 O O . SER A 1 101 ? 17.997 4.633 -26.953 1.00 95.50 101 SER A O 1
ATOM 817 N N . GLU A 1 102 ? 18.930 2.798 -27.824 1.00 96.50 102 GLU A N 1
ATOM 818 C CA . GLU A 1 102 ? 18.427 1.923 -26.768 1.00 96.50 102 GLU A CA 1
ATOM 819 C C . GLU A 1 102 ? 18.986 2.285 -25.390 1.00 96.50 102 GLU A C 1
ATOM 821 O O . GLU A 1 102 ? 20.195 2.473 -25.199 1.00 96.50 102 GLU A O 1
ATOM 826 N N . LEU A 1 103 ? 18.080 2.306 -24.419 1.00 97.81 103 LEU A N 1
ATOM 827 C CA . LEU A 1 103 ? 18.398 2.320 -23.005 1.00 97.81 103 LEU A CA 1
ATOM 828 C C . LEU A 1 103 ? 18.584 0.874 -22.556 1.00 97.81 103 LEU A C 1
ATOM 830 O O . LEU A 1 103 ? 17.671 0.058 -22.683 1.00 97.81 103 LEU A O 1
ATOM 834 N N . ILE A 1 104 ? 19.783 0.560 -22.072 1.00 97.38 104 ILE A N 1
ATOM 835 C CA . ILE A 1 104 ? 20.189 -0.800 -21.717 1.00 97.38 104 ILE A CA 1
ATOM 836 C C . ILE A 1 104 ? 20.620 -0.818 -20.261 1.00 97.38 104 ILE A C 1
ATOM 838 O O . ILE A 1 104 ? 21.450 0.001 -19.854 1.00 97.38 104 ILE A O 1
ATOM 842 N N . PHE A 1 105 ? 20.108 -1.771 -19.490 1.00 97.88 105 PHE A N 1
ATOM 843 C CA . PHE A 1 105 ? 20.446 -1.918 -18.081 1.00 97.88 105 PHE A CA 1
ATOM 844 C C . PHE A 1 105 ? 20.409 -3.375 -17.620 1.00 97.88 105 PHE A C 1
ATOM 846 O O . PHE A 1 105 ? 19.749 -4.224 -18.221 1.00 97.88 105 PHE A O 1
ATOM 853 N N . LEU A 1 106 ? 21.150 -3.655 -16.548 1.00 97.81 106 LEU A N 1
ATOM 854 C CA . LEU A 1 106 ? 20.973 -4.878 -15.769 1.00 97.81 106 LEU A CA 1
ATOM 855 C C . LEU A 1 106 ? 19.916 -4.632 -14.704 1.00 97.81 106 LEU A C 1
ATOM 857 O O . LEU A 1 106 ? 20.031 -3.640 -13.990 1.00 97.81 106 LEU A O 1
ATOM 861 N N . ALA A 1 107 ? 18.953 -5.537 -14.594 1.00 96.88 107 ALA A N 1
ATOM 862 C CA . ALA A 1 107 ? 17.982 -5.602 -13.515 1.00 96.88 107 ALA A CA 1
ATOM 863 C C . ALA A 1 107 ? 18.375 -6.734 -12.564 1.00 96.88 107 ALA A C 1
ATOM 865 O O . ALA A 1 107 ? 18.580 -7.866 -13.000 1.00 96.88 107 ALA A O 1
ATOM 866 N N . ILE A 1 108 ? 18.558 -6.420 -11.284 1.00 97.50 108 ILE A N 1
ATOM 867 C CA . ILE A 1 108 ? 19.011 -7.371 -10.265 1.00 97.50 108 ILE A CA 1
ATOM 868 C C . ILE A 1 108 ? 17.973 -7.394 -9.153 1.00 97.50 108 ILE A C 1
ATOM 870 O O . ILE A 1 108 ? 17.759 -6.363 -8.521 1.00 97.50 108 ILE A O 1
ATOM 874 N N . CYS A 1 109 ? 17.372 -8.553 -8.898 1.00 96.31 109 CYS A N 1
ATOM 875 C CA . CYS A 1 109 ? 16.359 -8.722 -7.857 1.00 96.31 109 CYS A CA 1
ATOM 876 C C . CYS A 1 109 ? 16.928 -9.485 -6.658 1.00 96.31 109 CYS A C 1
ATOM 878 O O . CYS A 1 109 ? 17.507 -10.559 -6.846 1.00 96.31 109 CYS A O 1
ATOM 880 N N . ASP A 1 110 ? 16.741 -8.956 -5.446 1.00 93.56 110 ASP A N 1
ATOM 881 C CA . ASP A 1 110 ? 17.003 -9.666 -4.186 1.00 93.56 110 ASP A CA 1
ATOM 882 C C . ASP A 1 110 ? 15.827 -9.498 -3.197 1.00 93.56 110 ASP A C 1
ATOM 884 O O . ASP A 1 110 ? 15.554 -8.363 -2.777 1.00 93.56 110 ASP A O 1
ATOM 888 N N . PRO A 1 111 ? 15.141 -10.590 -2.796 1.00 91.62 111 PRO A N 1
ATOM 889 C CA . PRO A 1 111 ? 15.306 -11.964 -3.292 1.00 91.62 111 PRO A CA 1
ATOM 890 C C . PRO A 1 111 ? 15.058 -12.121 -4.803 1.00 91.62 111 PRO A C 1
ATOM 892 O O . PRO A 1 111 ? 14.611 -11.203 -5.478 1.00 91.62 111 PRO A O 1
ATOM 895 N N . LEU A 1 112 ? 15.403 -13.285 -5.353 1.00 92.19 112 LEU A N 1
ATOM 896 C CA . LEU A 1 112 ? 15.257 -13.592 -6.775 1.00 92.19 112 LEU A CA 1
ATOM 897 C C . LEU A 1 112 ? 13.821 -13.359 -7.249 1.00 92.19 112 LEU A C 1
ATOM 899 O O . LEU A 1 112 ? 12.868 -13.709 -6.548 1.00 92.19 112 LEU A O 1
ATOM 903 N N . TRP A 1 113 ? 13.699 -12.821 -8.460 1.00 92.69 113 TRP A N 1
ATOM 904 C CA . TRP A 1 113 ? 12.418 -12.500 -9.077 1.00 92.69 113 TRP A CA 1
ATOM 905 C C . TRP A 1 113 ? 11.505 -13.726 -9.167 1.00 92.69 113 TRP A C 1
ATOM 907 O O . TRP A 1 113 ? 11.944 -14.833 -9.487 1.00 92.69 113 TRP A O 1
ATOM 917 N N . ARG A 1 114 ? 10.213 -13.525 -8.908 1.00 86.75 114 ARG A N 1
ATOM 918 C CA . ARG A 1 114 ? 9.169 -14.528 -9.114 1.00 86.75 114 ARG A CA 1
ATOM 919 C C . ARG A 1 114 ? 7.943 -13.862 -9.710 1.00 86.75 114 ARG A C 1
ATOM 921 O O . ARG A 1 114 ? 7.626 -12.731 -9.368 1.00 86.75 114 ARG A O 1
ATOM 928 N N . GLU A 1 115 ? 7.211 -14.608 -10.525 1.00 83.19 115 GLU A N 1
ATOM 929 C CA . GLU A 1 115 ? 5.980 -14.122 -11.153 1.00 83.19 115 GLU A CA 1
ATOM 930 C C . GLU A 1 115 ? 4.916 -13.708 -10.121 1.00 83.19 115 GLU A C 1
ATOM 932 O O . GLU A 1 115 ? 4.219 -12.722 -10.319 1.00 83.19 115 GLU A O 1
ATOM 937 N N . ASP A 1 116 ? 4.827 -14.401 -8.979 1.00 80.75 116 ASP A N 1
ATOM 938 C CA . ASP A 1 116 ? 3.901 -14.051 -7.890 1.00 80.75 116 ASP A CA 1
ATOM 939 C C . ASP A 1 116 ? 4.356 -12.846 -7.051 1.00 80.75 116 ASP A C 1
ATOM 941 O O . ASP A 1 116 ? 3.635 -12.413 -6.151 1.00 80.75 116 ASP A O 1
ATOM 945 N N . ASP A 1 117 ? 5.559 -12.336 -7.313 1.00 83.25 117 ASP A N 1
ATOM 946 C CA . ASP A 1 117 ? 6.118 -11.171 -6.643 1.00 83.25 117 ASP A CA 1
ATOM 947 C C . ASP A 1 117 ? 5.899 -9.873 -7.426 1.00 83.25 117 ASP A C 1
ATOM 949 O O . ASP A 1 117 ? 6.070 -8.799 -6.860 1.00 83.25 117 ASP A O 1
ATOM 953 N N . GLU A 1 118 ? 5.508 -9.942 -8.700 1.00 86.00 118 GLU A N 1
ATOM 954 C CA . GLU A 1 118 ? 5.396 -8.773 -9.570 1.00 86.00 118 GLU A CA 1
ATOM 955 C C . GLU A 1 118 ? 3.939 -8.411 -9.889 1.00 86.00 118 GLU A C 1
ATOM 957 O O . GLU A 1 118 ? 3.139 -9.230 -10.337 1.00 86.00 118 GLU A O 1
ATOM 962 N N . LEU A 1 119 ? 3.597 -7.135 -9.699 1.00 80.31 119 LEU A N 1
ATOM 963 C CA . LEU A 1 119 ? 2.329 -6.542 -10.128 1.00 80.31 119 LEU A CA 1
ATOM 964 C C . LEU A 1 119 ? 2.591 -5.583 -11.291 1.00 80.31 119 LEU A C 1
ATOM 966 O O . LEU A 1 119 ? 3.459 -4.726 -11.165 1.00 80.31 119 LEU A O 1
ATOM 970 N N . ILE A 1 120 ? 1.834 -5.685 -12.391 1.00 80.06 120 ILE A N 1
ATOM 971 C CA . ILE A 1 120 ? 2.072 -4.930 -13.640 1.00 80.06 120 ILE A CA 1
ATOM 972 C C . ILE A 1 120 ? 0.802 -4.206 -14.107 1.00 80.06 120 ILE A C 1
ATOM 974 O O . ILE A 1 120 ? -0.297 -4.755 -14.060 1.00 80.06 120 ILE A O 1
ATOM 978 N N . GLY A 1 121 ? 0.963 -2.987 -14.631 1.00 64.19 121 GLY A N 1
ATOM 979 C CA . GLY A 1 121 ? -0.092 -2.204 -15.279 1.00 64.19 121 GLY A CA 1
ATOM 980 C C . GLY A 1 121 ? -0.856 -1.255 -14.351 1.00 64.19 121 GLY A C 1
ATOM 981 O O . GLY A 1 121 ? -1.123 -1.574 -13.196 1.00 64.19 121 GLY A O 1
ATOM 982 N N . GLU A 1 122 ? -1.242 -0.085 -14.887 1.00 50.41 122 GLU A N 1
ATOM 983 C CA . GLU A 1 122 ? -1.782 1.110 -14.187 1.00 50.41 122 GLU A CA 1
ATOM 984 C C . GLU A 1 122 ? -2.897 0.838 -13.159 1.00 50.41 122 GLU A C 1
ATOM 986 O O . GLU A 1 122 ? -3.047 1.561 -12.183 1.00 50.41 122 GLU A O 1
ATOM 991 N N . GLN A 1 123 ? -3.650 -0.243 -13.329 1.00 43.47 123 GLN A N 1
ATOM 992 C CA . GLN A 1 123 ? -4.727 -0.683 -12.437 1.00 43.47 123 GLN A CA 1
ATOM 993 C C . GLN A 1 123 ? -4.235 -1.146 -11.050 1.00 43.47 123 GLN A C 1
ATOM 995 O O . GLN A 1 123 ? -4.993 -1.079 -10.083 1.00 43.47 123 GLN A O 1
ATOM 1000 N N . HIS A 1 124 ? -2.964 -1.543 -10.923 1.00 43.59 124 HIS A N 1
ATOM 1001 C CA . HIS A 1 124 ? -2.294 -1.784 -9.636 1.00 43.59 124 HIS A CA 1
ATOM 1002 C C . HIS A 1 124 ? -1.510 -0.559 -9.126 1.00 43.59 124 HIS A C 1
ATOM 1004 O O . HIS A 1 124 ? -1.001 -0.570 -8.003 1.00 43.59 124 HIS A O 1
ATOM 1010 N N . PHE A 1 125 ? -1.457 0.515 -9.921 1.00 47.62 125 PHE A N 1
ATOM 1011 C CA . PHE A 1 125 ? -0.742 1.761 -9.645 1.00 47.62 125 PHE A CA 1
ATOM 1012 C C . PHE A 1 125 ? -1.737 2.898 -9.489 1.00 47.62 125 PHE A C 1
ATOM 1014 O O . PHE A 1 125 ? -1.963 3.700 -10.391 1.00 47.62 125 PHE A O 1
ATOM 1021 N N . GLN A 1 126 ? -2.350 2.979 -8.313 1.00 46.59 126 GLN A N 1
ATOM 1022 C CA . GLN A 1 126 ? -3.134 4.158 -7.980 1.00 46.59 126 GLN A CA 1
ATOM 1023 C C . GLN A 1 126 ? -2.200 5.330 -7.678 1.00 46.59 126 GLN A C 1
ATOM 1025 O O . GLN A 1 126 ? -1.357 5.233 -6.788 1.00 46.59 126 GLN A O 1
ATOM 1030 N N . THR A 1 127 ? -2.361 6.353 -8.527 1.00 44.91 127 THR A N 1
ATOM 1031 C CA . THR A 1 127 ? -2.432 7.804 -8.274 1.00 44.91 127 THR A CA 1
ATOM 1032 C C . THR A 1 127 ? -1.539 8.368 -7.160 1.00 44.91 127 THR A C 1
ATOM 1034 O O . THR A 1 127 ? -1.506 7.817 -6.064 1.00 44.91 127 THR A O 1
ATOM 1037 N N . PRO A 1 128 ? -0.885 9.534 -7.365 1.00 47.38 128 PRO A N 1
ATOM 1038 C CA . PRO A 1 128 ? -0.179 10.230 -6.292 1.00 47.38 128 PRO A CA 1
ATOM 1039 C C . PRO A 1 128 ? -1.049 10.273 -5.038 1.00 47.38 128 PRO A C 1
ATOM 1041 O O . PRO A 1 128 ? -2.233 10.604 -5.131 1.00 47.38 128 PRO A O 1
ATOM 1044 N N . ALA A 1 129 ? -0.469 9.942 -3.884 1.00 52.12 129 ALA A N 1
ATOM 1045 C CA . ALA A 1 129 ? -1.178 9.768 -2.616 1.00 52.12 129 ALA A CA 1
ATOM 1046 C C . ALA A 1 129 ? -2.069 10.966 -2.207 1.00 52.12 129 ALA A C 1
ATOM 1048 O O . ALA A 1 129 ? -2.979 10.815 -1.401 1.00 52.12 129 ALA A O 1
ATOM 1049 N N . SER A 1 130 ? -1.860 12.145 -2.807 1.00 48.84 130 SER A N 1
ATOM 1050 C CA . SER A 1 130 ? -2.713 13.335 -2.689 1.00 48.84 130 SER A CA 1
ATOM 1051 C C . SER A 1 130 ? -4.009 13.301 -3.522 1.00 48.84 130 SER A C 1
ATOM 1053 O O . SER A 1 130 ? -4.705 14.310 -3.586 1.00 48.84 130 SER A O 1
ATOM 1055 N N . SER A 1 131 ? -4.308 12.205 -4.224 1.00 66.12 131 SER A N 1
ATOM 1056 C CA . SER A 1 131 ? -5.441 12.090 -5.158 1.00 66.12 131 SER A CA 1
ATOM 1057 C C . SER A 1 131 ? -6.149 10.729 -5.141 1.00 66.12 131 SER A C 1
ATOM 1059 O O . SER A 1 131 ? -6.995 10.485 -6.000 1.00 66.12 131 SER A O 1
ATOM 1061 N N . ASP A 1 132 ? -5.832 9.839 -4.191 1.00 85.00 132 ASP A N 1
ATOM 1062 C CA . ASP A 1 132 ? -6.607 8.608 -4.004 1.00 85.00 132 ASP A CA 1
ATOM 1063 C C . ASP A 1 132 ? -7.939 8.945 -3.297 1.00 85.00 132 ASP A C 1
ATOM 1065 O O . ASP A 1 132 ? -7.927 9.297 -2.112 1.00 85.00 132 ASP A O 1
ATOM 1069 N N . PRO A 1 133 ? -9.095 8.836 -3.983 1.00 91.25 133 PRO A N 1
ATOM 1070 C CA . PRO A 1 133 ? -10.388 9.185 -3.398 1.00 91.25 133 PRO A CA 1
ATOM 1071 C C . PRO A 1 133 ? -10.786 8.272 -2.228 1.00 91.25 133 PRO A C 1
ATOM 1073 O O . PRO A 1 133 ? -11.622 8.657 -1.414 1.00 91.25 133 PRO A O 1
ATOM 1076 N N . PHE A 1 134 ? -10.216 7.067 -2.123 1.00 96.38 134 PHE A N 1
ATOM 1077 C CA . PHE A 1 134 ? -10.494 6.148 -1.021 1.00 96.38 134 PHE A CA 1
ATOM 1078 C C . PHE A 1 134 ? -9.702 6.513 0.232 1.00 96.38 134 PHE A C 1
ATOM 1080 O O . PHE A 1 134 ? -10.246 6.451 1.333 1.00 96.38 134 PHE A O 1
ATOM 1087 N N . MET A 1 135 ? -8.448 6.947 0.075 1.00 96.62 135 MET A N 1
ATOM 1088 C CA . MET A 1 135 ? -7.690 7.487 1.203 1.00 96.62 135 MET A CA 1
ATOM 1089 C C . MET A 1 135 ? -8.293 8.812 1.679 1.00 96.62 135 MET A C 1
ATOM 1091 O O . MET A 1 135 ? -8.428 9.006 2.882 1.00 96.62 135 MET A O 1
ATOM 1095 N N . GLU A 1 136 ? -8.735 9.683 0.766 1.00 96.44 136 GLU A N 1
ATOM 1096 C CA . GLU A 1 136 ? -9.447 10.908 1.153 1.00 96.44 136 GLU A CA 1
ATOM 1097 C C . GLU A 1 136 ? -10.716 10.581 1.952 1.00 96.44 136 GLU A C 1
ATOM 1099 O O . GLU A 1 136 ? -10.933 11.148 3.017 1.00 96.44 136 GLU A O 1
ATOM 1104 N N . ALA A 1 137 ? -11.494 9.584 1.521 1.00 98.19 137 ALA A N 1
ATOM 1105 C CA . ALA A 1 137 ? -12.656 9.113 2.270 1.00 98.19 137 ALA A CA 1
ATOM 1106 C C . ALA A 1 137 ? -12.308 8.567 3.670 1.00 98.19 137 ALA A C 1
ATOM 1108 O O . ALA A 1 137 ? -13.077 8.764 4.606 1.00 98.19 137 ALA A O 1
ATOM 1109 N N . ALA A 1 138 ? -11.166 7.891 3.840 1.00 98.56 138 ALA A N 1
ATOM 1110 C CA . ALA A 1 138 ? -10.699 7.466 5.163 1.00 98.56 138 ALA A CA 1
ATOM 1111 C C . ALA A 1 138 ? -10.275 8.662 6.033 1.00 98.56 138 ALA A C 1
ATOM 1113 O O . ALA A 1 138 ? -10.519 8.665 7.237 1.00 98.56 138 ALA A O 1
ATOM 1114 N N . ILE A 1 139 ? -9.681 9.697 5.433 1.00 98.38 139 ILE A N 1
ATOM 1115 C CA . ILE A 1 139 ? -9.325 10.937 6.131 1.00 98.38 139 ILE A CA 1
ATOM 1116 C C . ILE A 1 139 ? -10.579 11.710 6.561 1.00 98.38 139 ILE A C 1
ATOM 1118 O O . ILE A 1 139 ? -10.622 12.188 7.691 1.00 98.38 139 ILE A O 1
ATOM 1122 N N . GLU A 1 140 ? -11.617 11.778 5.724 1.00 98.44 140 GLU A N 1
ATOM 1123 C CA . GLU A 1 140 ? -12.919 12.356 6.093 1.00 98.44 140 GLU A CA 1
ATOM 1124 C C . GLU A 1 140 ? -13.507 11.670 7.339 1.00 98.44 140 GLU A C 1
ATOM 1126 O O . GLU A 1 140 ? -14.000 12.344 8.245 1.00 98.44 140 GLU A O 1
ATOM 1131 N N . GLU A 1 141 ? -13.415 10.337 7.422 1.00 98.81 141 GLU A N 1
ATOM 1132 C CA . GLU A 1 141 ? -13.843 9.578 8.605 1.00 98.81 141 GLU A CA 1
ATOM 1133 C C . GLU A 1 141 ? -12.990 9.911 9.840 1.00 98.81 141 GLU A C 1
ATOM 1135 O O . GLU A 1 141 ? -13.532 10.127 10.923 1.00 98.81 141 GLU A O 1
ATOM 1140 N N . ALA A 1 142 ? -11.666 10.026 9.695 1.00 98.62 142 ALA A N 1
ATOM 1141 C CA . ALA A 1 142 ? -10.779 10.427 10.791 1.00 98.62 142 ALA A CA 1
ATOM 1142 C C . ALA A 1 142 ? -11.115 11.830 11.330 1.00 98.62 142 ALA A C 1
ATOM 1144 O O . ALA A 1 142 ? -11.165 12.052 12.544 1.00 98.62 142 ALA A O 1
ATOM 1145 N N . GLU A 1 143 ? -11.384 12.782 10.434 1.00 98.31 143 GLU A N 1
ATOM 1146 C CA . GLU A 1 143 ? -11.791 14.142 10.790 1.00 98.31 143 GLU A CA 1
ATOM 1147 C C . GLU A 1 143 ? -13.163 14.168 11.471 1.00 98.31 143 GLU A C 1
ATOM 1149 O O . GLU A 1 143 ? -13.360 14.924 12.430 1.00 98.31 143 GLU A O 1
ATOM 1154 N N . LEU A 1 144 ? -14.095 13.320 11.026 1.00 98.31 144 LEU A N 1
ATOM 1155 C CA . LEU A 1 144 ? -15.390 13.140 11.675 1.00 98.31 144 LEU A CA 1
ATOM 1156 C C . LEU A 1 144 ? -15.226 12.589 13.097 1.00 98.31 144 LEU A C 1
ATOM 1158 O O . LEU A 1 144 ? -15.739 13.201 14.034 1.00 98.31 144 LEU A O 1
ATOM 1162 N N . GLY A 1 145 ? -14.443 11.521 13.279 1.00 97.75 145 GLY A N 1
ATOM 1163 C CA . GLY A 1 145 ? -14.147 10.951 14.596 1.00 97.75 145 GLY A CA 1
ATOM 1164 C C . GLY A 1 145 ? -13.534 11.977 15.552 1.00 97.75 145 GLY A C 1
ATOM 1165 O O . GLY A 1 145 ? -13.972 12.098 16.698 1.00 97.75 145 GLY A O 1
ATOM 1166 N N . ARG A 1 146 ? -12.603 12.811 15.063 1.00 96.88 146 ARG A N 1
ATOM 1167 C CA . ARG A 1 146 ?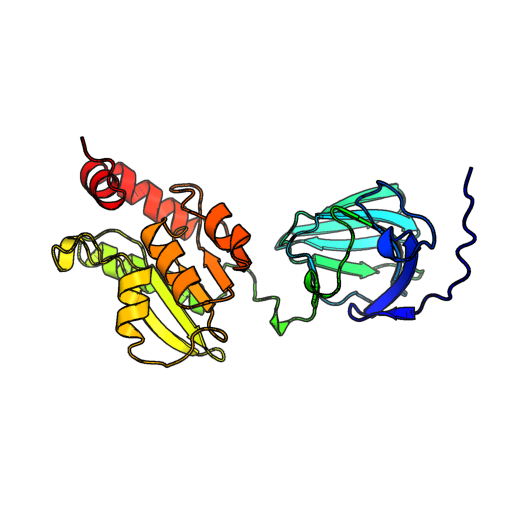 -12.040 13.928 15.844 1.00 96.88 146 ARG A CA 1
ATOM 1168 C C . ARG A 1 146 ? -13.099 14.951 16.243 1.00 96.88 146 ARG A C 1
ATOM 1170 O O . ARG A 1 146 ? -13.113 15.419 17.379 1.00 96.88 146 ARG A O 1
ATOM 1177 N N . LYS A 1 147 ? -13.971 15.333 15.306 1.00 97.38 147 LYS A N 1
ATOM 1178 C CA . LYS A 1 147 ? -15.042 16.314 15.536 1.00 97.38 147 LYS A CA 1
ATOM 1179 C C . LYS A 1 147 ? -16.066 15.816 16.558 1.00 97.38 147 LYS A C 1
ATOM 1181 O O . LYS A 1 147 ? -16.637 16.625 17.285 1.00 97.38 147 LYS A O 1
ATOM 1186 N N . GLU A 1 148 ? -16.273 14.506 16.625 1.00 97.31 148 GLU A N 1
ATOM 1187 C CA . GLU A 1 148 ? -17.095 13.839 17.639 1.00 97.31 148 GLU A CA 1
ATOM 1188 C C . GLU A 1 148 ? -16.392 13.715 19.008 1.00 97.31 148 GLU A C 1
ATOM 1190 O O . GLU A 1 148 ? -16.995 13.232 19.963 1.00 97.31 148 GLU A O 1
ATOM 1195 N N . GLY A 1 149 ? -15.145 14.187 19.133 1.00 95.56 149 GLY A N 1
ATOM 1196 C CA . GLY A 1 149 ? -14.356 14.149 20.368 1.00 95.56 149 GLY A CA 1
ATOM 1197 C C . GLY A 1 149 ? -13.568 12.853 20.577 1.00 95.56 149 GLY A C 1
ATOM 1198 O O . GLY A 1 149 ? -13.022 12.652 21.658 1.00 95.56 149 GLY A O 1
ATOM 1199 N N . GLY A 1 150 ? -13.518 11.978 19.570 1.00 96.50 150 GLY A N 1
ATOM 1200 C CA . GLY A 1 150 ? -12.756 10.733 19.593 1.00 96.50 150 GLY A CA 1
ATOM 1201 C C . GLY A 1 150 ? -11.354 10.853 18.992 1.00 96.50 150 GLY A C 1
ATOM 1202 O O . GLY A 1 150 ? -10.818 11.941 18.763 1.00 96.50 150 GLY A O 1
ATOM 1203 N N . ILE A 1 151 ? -10.760 9.690 18.733 1.00 97.88 151 ILE A N 1
ATOM 1204 C CA . ILE A 1 151 ? -9.402 9.546 18.199 1.00 97.88 151 ILE A CA 1
ATOM 1205 C C . ILE A 1 151 ? -9.458 9.686 16.667 1.00 97.88 151 ILE A C 1
ATOM 1207 O O . ILE A 1 151 ? -10.307 9.051 16.038 1.00 97.88 151 ILE A O 1
ATOM 1211 N N . PRO A 1 152 ? -8.587 10.494 16.034 1.00 98.31 152 PRO A N 1
ATOM 1212 C CA . PRO A 1 152 ? -8.682 10.835 14.617 1.00 98.31 152 PRO A CA 1
ATOM 1213 C C . PRO A 1 152 ? -8.105 9.739 13.707 1.00 98.31 152 PRO A C 1
ATOM 1215 O O . PRO A 1 152 ? -7.147 9.951 12.964 1.00 98.31 152 PRO A O 1
ATOM 1218 N N . ILE A 1 153 ? -8.692 8.548 13.769 1.00 98.75 153 ILE A N 1
ATOM 1219 C CA . ILE A 1 153 ? -8.348 7.417 12.907 1.00 98.75 153 ILE A CA 1
ATOM 1220 C C . ILE A 1 153 ? -9.600 7.037 12.128 1.00 98.75 153 ILE A C 1
ATOM 1222 O O . ILE A 1 153 ? -10.672 6.886 12.714 1.00 98.75 153 ILE A O 1
ATOM 1226 N N . GLY A 1 154 ? -9.460 6.892 10.815 1.00 98.75 154 GLY A N 1
ATOM 1227 C CA . GLY A 1 154 ? -10.541 6.577 9.891 1.00 98.75 154 GLY A CA 1
ATOM 1228 C C . GLY A 1 154 ? -10.146 5.451 8.948 1.00 98.75 154 GLY A C 1
ATOM 1229 O O . GLY A 1 154 ? -8.964 5.225 8.686 1.00 98.75 154 GLY A O 1
ATOM 1230 N N . SER A 1 155 ? -11.134 4.716 8.449 1.00 98.81 155 SER A N 1
ATOM 1231 C CA . SER A 1 155 ? -10.926 3.563 7.584 1.00 98.81 155 SER A CA 1
ATOM 1232 C C . SER A 1 155 ? -12.086 3.363 6.609 1.00 98.81 155 SER A C 1
ATOM 1234 O O . SER A 1 155 ? -13.256 3.567 6.941 1.00 98.81 155 SER A O 1
ATOM 1236 N N . VAL A 1 156 ? -11.771 2.928 5.387 1.00 98.88 156 VAL A N 1
ATOM 1237 C CA . VAL A 1 156 ? -12.770 2.519 4.391 1.00 98.88 156 VAL A CA 1
ATOM 1238 C C . VAL A 1 156 ? -12.424 1.163 3.786 1.00 98.88 156 VAL A C 1
ATOM 1240 O O . VAL A 1 156 ? -11.261 0.851 3.534 1.00 98.88 156 VAL A O 1
ATOM 1243 N N . LEU A 1 157 ? -13.448 0.356 3.517 1.00 98.75 157 LEU A N 1
ATOM 1244 C CA . LEU A 1 157 ? -13.331 -0.932 2.845 1.00 98.75 157 LEU A CA 1
ATOM 1245 C C . LEU A 1 157 ? -13.833 -0.779 1.413 1.00 98.75 157 LEU A C 1
ATOM 1247 O O . LEU A 1 157 ? -14.970 -0.359 1.186 1.00 98.75 157 LEU A O 1
ATOM 1251 N N . VAL A 1 158 ? -12.992 -1.136 0.447 1.00 97.38 158 VAL A N 1
ATOM 1252 C CA . VAL A 1 158 ? -13.252 -0.953 -0.984 1.00 97.38 158 VAL A CA 1
ATOM 1253 C C . VAL A 1 158 ? -13.336 -2.304 -1.679 1.00 97.38 158 VAL A C 1
ATOM 1255 O O . VAL A 1 158 ? -12.448 -3.131 -1.507 1.00 97.38 158 VAL A O 1
ATOM 1258 N N . ARG A 1 159 ? -14.360 -2.501 -2.511 1.00 92.25 159 ARG A N 1
ATOM 1259 C CA . ARG A 1 159 ? -14.523 -3.640 -3.429 1.00 92.25 159 ARG A CA 1
ATOM 1260 C C . ARG A 1 159 ? -14.928 -3.114 -4.799 1.00 92.25 159 ARG A C 1
ATOM 1262 O O . ARG A 1 159 ? -15.811 -2.265 -4.879 1.00 92.25 159 ARG A O 1
ATOM 1269 N N . ASP A 1 160 ? -14.303 -3.608 -5.865 1.00 84.81 160 ASP A N 1
ATOM 1270 C CA . ASP A 1 160 ? -14.611 -3.219 -7.254 1.00 84.81 160 ASP A CA 1
ATOM 1271 C C . ASP A 1 160 ? -14.650 -1.690 -7.466 1.00 84.81 160 ASP A C 1
ATOM 1273 O O . ASP A 1 160 ? -15.544 -1.144 -8.118 1.00 84.81 160 ASP A O 1
ATOM 1277 N N . GLY A 1 161 ? -13.708 -0.974 -6.839 1.00 84.06 161 GLY A N 1
ATOM 1278 C CA . GLY A 1 161 ? -13.624 0.489 -6.896 1.00 84.06 161 GLY A CA 1
ATOM 1279 C C . GLY A 1 161 ? -14.756 1.230 -6.171 1.00 84.06 161 GLY A C 1
ATOM 1280 O O . GLY A 1 161 ? -14.944 2.424 -6.390 1.00 84.06 161 GLY A O 1
ATOM 1281 N N . LYS A 1 162 ? -15.527 0.550 -5.317 1.00 92.56 162 LYS A N 1
ATOM 1282 C CA . LYS A 1 162 ? -16.614 1.138 -4.527 1.00 92.56 162 LYS A CA 1
ATOM 1283 C C . LYS A 1 162 ? -16.358 0.950 -3.045 1.00 92.56 162 LYS A C 1
ATOM 1285 O O . LYS A 1 162 ? -15.988 -0.133 -2.603 1.00 92.56 162 LYS A O 1
ATOM 1290 N N . ILE A 1 163 ? -16.620 1.997 -2.274 1.00 98.19 163 ILE A N 1
ATOM 1291 C CA . ILE A 1 163 ? -16.612 1.911 -0.818 1.00 98.19 163 ILE A CA 1
ATOM 1292 C C . ILE A 1 163 ? -17.849 1.126 -0.386 1.00 98.19 163 ILE A C 1
ATOM 1294 O O . ILE A 1 163 ? -18.976 1.527 -0.674 1.00 98.19 163 ILE A O 1
ATOM 1298 N N . ILE A 1 164 ? -17.620 0.005 0.288 1.00 98.25 164 ILE A N 1
ATOM 1299 C CA . ILE A 1 164 ? -18.665 -0.865 0.831 1.00 98.25 164 ILE A CA 1
ATOM 1300 C C . ILE A 1 164 ? -18.788 -0.750 2.352 1.00 98.25 164 ILE A C 1
ATOM 1302 O O . ILE A 1 164 ? -19.794 -1.186 2.893 1.00 98.25 164 ILE A O 1
ATOM 1306 N N . GLY A 1 165 ? -17.809 -0.139 3.025 1.00 98.50 165 GLY A N 1
ATOM 1307 C CA . GLY A 1 165 ? -17.848 0.186 4.451 1.00 98.50 165 GLY A CA 1
ATOM 1308 C C . GLY A 1 165 ? -16.995 1.414 4.752 1.00 98.50 165 GLY A C 1
ATOM 1309 O O . GLY A 1 165 ? -15.966 1.628 4.111 1.00 98.50 165 GLY A O 1
ATOM 1310 N N . ARG A 1 166 ? -17.439 2.229 5.707 1.00 98.75 166 ARG A N 1
ATOM 1311 C CA . ARG A 1 166 ? -16.724 3.394 6.243 1.00 98.75 166 ARG A CA 1
ATOM 1312 C C . ARG A 1 166 ? -16.756 3.318 7.759 1.00 98.75 166 ARG A C 1
ATOM 1314 O O . ARG A 1 166 ? -17.744 2.831 8.304 1.00 98.75 166 ARG A O 1
ATOM 1321 N N . GLY A 1 167 ? -15.715 3.781 8.423 1.00 98.62 167 GLY A N 1
ATOM 1322 C CA . GLY A 1 167 ? -15.708 3.862 9.872 1.00 98.62 167 GLY A CA 1
ATOM 1323 C C . GLY A 1 167 ? -14.567 4.705 10.400 1.00 98.62 167 GLY A C 1
ATOM 1324 O O . GLY A 1 167 ? -13.594 4.979 9.699 1.00 98.62 167 GLY A O 1
ATOM 1325 N N . HIS A 1 168 ? -14.690 5.092 11.657 1.00 98.75 168 HIS A N 1
ATOM 1326 C CA . HIS A 1 168 ? -13.656 5.790 12.408 1.00 98.75 168 HIS A CA 1
ATOM 1327 C C . HIS A 1 168 ? -13.585 5.237 13.822 1.00 98.75 168 HIS A C 1
ATOM 1329 O O . HIS A 1 168 ? -14.441 4.459 14.237 1.00 98.75 168 HIS A O 1
ATOM 1335 N N . ASN A 1 169 ? -12.529 5.572 14.558 1.00 98.38 169 ASN A N 1
ATOM 1336 C CA . ASN A 1 169 ? -12.411 5.127 15.941 1.00 98.38 169 ASN A CA 1
ATOM 1337 C C . ASN A 1 169 ? -13.606 5.672 16.752 1.00 98.38 169 ASN A C 1
ATOM 1339 O O . ASN A 1 169 ? -13.824 6.885 16.820 1.00 98.38 169 ASN A O 1
ATOM 1343 N N . ARG A 1 170 ? -14.382 4.753 17.343 1.00 97.38 170 ARG A N 1
ATOM 1344 C CA . ARG A 1 170 ? -15.557 5.036 18.180 1.00 97.38 170 ARG A CA 1
ATOM 1345 C C . ARG A 1 170 ? -15.349 4.639 19.641 1.00 97.38 170 ARG A C 1
ATOM 1347 O O . ARG A 1 170 ? -16.333 4.475 20.363 1.00 97.38 170 ARG A O 1
ATOM 1354 N N . ARG A 1 171 ? -14.099 4.495 20.102 1.00 95.94 171 ARG A N 1
ATOM 1355 C CA . ARG A 1 171 ? -13.790 4.150 21.500 1.00 95.94 171 ARG A CA 1
ATOM 1356 C C . ARG A 1 171 ? -14.511 5.070 22.472 1.00 95.94 171 ARG A C 1
ATOM 1358 O O . ARG A 1 171 ? -15.210 4.599 23.362 1.00 95.94 171 ARG A O 1
ATOM 1365 N N . VAL A 1 172 ? -14.356 6.380 22.289 1.00 95.31 172 VAL A N 1
ATOM 1366 C CA . VAL A 1 172 ? -14.922 7.392 23.191 1.00 95.31 172 VAL A CA 1
ATOM 1367 C C . VAL A 1 172 ? -16.438 7.473 23.026 1.00 95.31 172 VAL A C 1
ATOM 1369 O O . VAL A 1 172 ? -17.177 7.488 24.007 1.00 95.31 172 VAL A O 1
ATOM 1372 N N . GLN A 1 173 ? -16.900 7.485 21.779 1.00 96.81 173 GLN A N 1
ATOM 1373 C CA . GLN A 1 173 ? -18.296 7.680 21.400 1.00 96.81 173 GLN A CA 1
ATOM 1374 C C . GLN A 1 173 ? -19.188 6.538 21.896 1.00 96.81 173 GLN A C 1
ATOM 1376 O O . GLN A 1 173 ? -20.307 6.785 22.344 1.00 96.81 173 GLN A O 1
ATOM 1381 N N . ASN A 1 174 ? -18.676 5.306 21.854 1.00 95.94 174 ASN A N 1
ATOM 1382 C CA . ASN A 1 174 ? -19.415 4.107 22.243 1.00 95.94 174 ASN A CA 1
ATOM 1383 C C . ASN A 1 174 ? -18.979 3.536 23.599 1.00 95.94 174 ASN A C 1
ATOM 1385 O O . ASN A 1 174 ? -19.598 2.582 24.065 1.00 95.94 174 ASN A O 1
ATOM 1389 N N . GLN A 1 175 ? -17.937 4.091 24.230 1.00 94.81 175 GLN A N 1
ATOM 1390 C CA . GLN A 1 175 ? -17.285 3.513 25.414 1.00 94.81 175 GLN A CA 1
ATOM 1391 C C . GLN A 1 175 ? -16.873 2.046 25.201 1.00 94.81 175 GLN A C 1
ATOM 1393 O O . GLN A 1 175 ? -17.017 1.207 26.091 1.00 94.81 175 GLN A O 1
ATOM 1398 N N . ASP A 1 176 ? -16.382 1.734 24.000 1.00 95.69 176 ASP A N 1
ATOM 1399 C CA . ASP A 1 176 ? -16.041 0.373 23.590 1.00 95.69 176 ASP A CA 1
ATOM 1400 C C . ASP A 1 176 ? -14.555 0.284 23.207 1.00 95.69 176 ASP A C 1
ATOM 1402 O O . ASP A 1 176 ? -14.153 0.845 22.181 1.00 95.69 176 ASP A O 1
ATOM 1406 N N . PRO A 1 177 ? -13.727 -0.445 23.980 1.00 92.94 177 PRO A N 1
ATOM 1407 C CA . PRO A 1 177 ? -12.298 -0.557 23.713 1.00 92.94 177 PRO A CA 1
ATOM 1408 C C . PRO A 1 177 ? -11.969 -1.311 22.416 1.00 92.94 177 PRO A C 1
ATOM 1410 O O . PRO A 1 177 ? -10.818 -1.312 21.994 1.00 92.94 177 PRO A O 1
ATOM 1413 N N . MET A 1 178 ? -12.944 -1.970 21.784 1.00 94.88 178 MET A N 1
ATOM 1414 C CA . MET A 1 178 ? -12.753 -2.720 20.542 1.00 94.88 178 MET A CA 1
ATOM 1415 C C . MET A 1 178 ? -13.076 -1.898 19.289 1.00 94.88 178 MET A C 1
ATOM 1417 O O . MET A 1 178 ? -12.745 -2.333 18.184 1.00 94.88 178 MET A O 1
ATOM 1421 N N . MET A 1 179 ? -13.727 -0.735 19.423 1.00 96.69 179 MET A N 1
ATOM 1422 C CA . MET A 1 179 ? -14.209 0.061 18.284 1.00 96.69 179 MET A CA 1
ATOM 1423 C C . MET A 1 179 ? -13.121 0.951 17.675 1.00 96.69 179 MET A C 1
ATOM 1425 O O . MET A 1 179 ? -13.229 2.176 17.625 1.00 96.69 179 MET A O 1
ATOM 1429 N N . HIS A 1 180 ? -12.071 0.308 17.174 1.00 98.31 180 HIS A N 1
ATOM 1430 C CA . HIS A 1 180 ? -11.072 0.936 16.314 1.00 98.31 180 HIS A CA 1
ATOM 1431 C C . HIS A 1 180 ? -11.666 1.215 14.926 1.00 98.31 180 HIS A C 1
ATOM 1433 O O . HIS A 1 180 ? -12.646 0.583 14.525 1.00 98.31 180 HIS A O 1
ATOM 1439 N N . ALA A 1 181 ? -11.056 2.128 14.170 1.00 98.62 181 ALA A N 1
ATOM 1440 C CA . ALA A 1 181 ? -11.576 2.561 12.873 1.00 98.62 181 ALA A CA 1
ATOM 1441 C C . ALA A 1 181 ? -11.756 1.410 11.879 1.00 98.62 181 ALA A C 1
ATOM 1443 O O . ALA A 1 181 ? -12.773 1.333 11.194 1.00 98.62 181 ALA A O 1
ATOM 1444 N N . GLU A 1 182 ? -10.792 0.491 11.820 1.00 98.75 182 GLU A N 1
ATOM 1445 C CA . GLU A 1 182 ? -10.831 -0.672 10.937 1.00 98.75 182 GLU A CA 1
ATOM 1446 C C . GLU A 1 182 ? -11.937 -1.650 11.345 1.00 98.75 182 GLU A C 1
ATOM 1448 O O . GLU A 1 182 ? -12.589 -2.243 10.488 1.00 98.75 182 GLU A O 1
ATOM 1453 N N . ILE A 1 183 ? -12.185 -1.799 12.650 1.00 98.62 183 ILE A N 1
ATOM 1454 C CA . ILE A 1 183 ? -13.249 -2.661 13.172 1.00 98.62 183 ILE A CA 1
ATOM 1455 C C . ILE A 1 183 ? -14.622 -2.045 12.890 1.00 98.62 183 ILE A C 1
ATOM 1457 O O . ILE A 1 183 ? -15.483 -2.741 12.354 1.00 98.62 183 ILE A O 1
ATOM 1461 N N . ASP A 1 184 ? -14.810 -0.751 13.171 1.00 98.69 184 ASP A N 1
ATOM 1462 C CA . ASP A 1 184 ? -16.037 -0.009 12.840 1.00 98.69 184 ASP A CA 1
ATOM 1463 C C . ASP A 1 184 ? -16.314 -0.074 11.330 1.00 98.69 184 ASP A C 1
ATOM 1465 O O . ASP A 1 184 ? -17.414 -0.413 10.898 1.00 98.69 184 ASP A O 1
ATOM 1469 N N . CYS A 1 185 ? -15.283 0.121 10.503 1.00 98.62 185 CYS A N 1
ATOM 1470 C CA . CYS A 1 185 ? -15.375 0.011 9.051 1.00 98.62 185 CYS A CA 1
ATOM 1471 C C . CYS A 1 185 ? -15.855 -1.376 8.585 1.00 98.62 185 CYS A C 1
ATOM 1473 O O . CYS A 1 185 ? -16.767 -1.478 7.755 1.00 98.62 185 CYS A O 1
ATOM 1475 N N . LEU A 1 186 ? -15.276 -2.451 9.134 1.00 98.44 186 LEU A N 1
ATOM 1476 C CA . LEU A 1 186 ? -15.678 -3.827 8.830 1.00 98.44 186 LEU A CA 1
ATOM 1477 C C . LEU A 1 186 ? -17.101 -4.136 9.314 1.00 98.44 186 LEU A C 1
ATOM 1479 O O . LEU A 1 186 ? -17.835 -4.839 8.615 1.00 98.44 186 LEU A O 1
ATOM 1483 N N . GLN A 1 187 ? -17.512 -3.607 10.470 1.00 97.94 187 GLN A N 1
ATOM 1484 C CA . GLN A 1 187 ? -18.884 -3.744 10.962 1.00 97.94 187 GLN A CA 1
ATOM 1485 C C . GLN A 1 187 ? -19.882 -3.020 10.055 1.00 97.94 187 GLN A C 1
ATOM 1487 O O . GLN A 1 187 ? -20.900 -3.605 9.678 1.00 97.94 187 GLN A O 1
ATOM 1492 N N . ASN A 1 188 ? -19.563 -1.792 9.641 1.00 98.25 188 ASN A N 1
ATOM 1493 C CA . ASN A 1 188 ? -20.410 -0.972 8.777 1.00 98.25 188 ASN A CA 1
ATOM 1494 C C . ASN A 1 188 ? -20.519 -1.527 7.350 1.00 98.25 188 ASN A C 1
ATOM 1496 O O . ASN A 1 188 ? -21.533 -1.306 6.689 1.00 98.25 188 ASN A O 1
ATOM 1500 N N . ALA A 1 189 ? -19.536 -2.308 6.888 1.00 97.81 189 ALA A N 1
ATOM 1501 C CA . ALA A 1 189 ? -19.669 -3.084 5.654 1.00 97.81 189 ALA A CA 1
ATOM 1502 C C . ALA A 1 189 ? -20.750 -4.179 5.751 1.00 97.81 189 ALA A C 1
ATOM 1504 O O . ALA A 1 189 ? -21.314 -4.605 4.740 1.00 97.81 189 ALA A O 1
ATOM 1505 N N . GLY A 1 190 ? -21.065 -4.639 6.964 1.00 97.12 190 GLY A N 1
ATOM 1506 C CA . GLY A 1 190 ? -22.041 -5.688 7.212 1.00 97.12 190 GLY A CA 1
ATOM 1507 C C . GLY A 1 190 ? -21.601 -7.060 6.692 1.00 97.12 190 GLY A C 1
ATOM 1508 O O . GLY A 1 190 ? -20.420 -7.371 6.533 1.00 97.12 190 GLY A O 1
ATOM 1509 N N . ARG A 1 191 ? -22.577 -7.940 6.442 1.00 96.50 191 ARG A N 1
ATOM 1510 C CA . ARG A 1 191 ? -22.327 -9.332 6.030 1.00 96.50 191 ARG A CA 1
ATOM 1511 C C . ARG A 1 191 ? -22.132 -9.431 4.516 1.00 96.50 191 ARG A C 1
ATOM 1513 O O . ARG A 1 191 ? -23.077 -9.729 3.791 1.00 96.50 191 ARG A O 1
ATOM 1520 N N . ILE A 1 192 ? -20.898 -9.236 4.056 1.00 96.25 192 ILE A N 1
ATOM 1521 C CA . ILE A 1 192 ? -20.565 -9.193 2.618 1.00 96.25 192 ILE A CA 1
ATOM 1522 C C . ILE A 1 192 ? -20.055 -10.520 2.025 1.00 96.25 192 ILE A C 1
ATOM 1524 O O . ILE A 1 192 ? -19.720 -10.578 0.839 1.00 96.25 192 ILE A O 1
ATOM 1528 N N . GLY A 1 193 ? -19.980 -11.583 2.832 1.00 95.06 193 GLY A N 1
ATOM 1529 C CA . GLY A 1 193 ? -19.480 -12.895 2.413 1.00 95.06 193 GLY A CA 1
ATOM 1530 C C . GLY A 1 193 ? -17.954 -12.989 2.476 1.00 95.06 193 GLY A C 1
ATOM 1531 O O . GLY A 1 193 ? -17.386 -12.985 3.563 1.00 95.06 193 GLY A O 1
ATOM 1532 N N . LYS A 1 194 ? -17.298 -13.127 1.318 1.00 93.25 194 LYS A N 1
ATOM 1533 C CA . LYS A 1 194 ? -15.824 -13.140 1.200 1.00 93.25 194 LYS A CA 1
ATOM 1534 C C . LYS A 1 194 ? -15.261 -11.721 1.323 1.00 93.25 194 LYS A C 1
ATOM 1536 O O . LYS A 1 194 ? -16.026 -10.790 1.129 1.00 93.25 194 LYS A O 1
ATOM 1541 N N . TYR A 1 195 ? -13.966 -11.552 1.597 1.00 97.06 195 TYR A N 1
ATOM 1542 C CA . TYR A 1 195 ? -13.275 -10.243 1.585 1.00 97.06 195 TYR A CA 1
ATOM 1543 C C . TYR A 1 195 ? -11.996 -10.246 0.719 1.00 97.06 195 TYR A C 1
ATOM 1545 O O . TYR A 1 195 ? -11.267 -9.261 0.666 1.00 97.06 195 TYR A O 1
ATOM 1553 N N . GLN A 1 196 ? -11.736 -11.346 0.008 1.00 91.38 196 GLN A N 1
ATOM 1554 C CA . GLN A 1 196 ? -10.512 -11.582 -0.776 1.00 91.38 196 GLN A CA 1
ATOM 1555 C C . GLN A 1 196 ? -10.372 -10.675 -2.008 1.00 91.38 196 GLN A C 1
ATOM 1557 O O . GLN A 1 196 ? -9.329 -10.647 -2.644 1.00 91.38 196 GLN A O 1
ATOM 1562 N N . ASP A 1 197 ? -11.434 -9.963 -2.371 1.00 88.56 197 ASP A N 1
ATOM 1563 C CA . ASP A 1 197 ? -11.499 -8.972 -3.447 1.00 88.56 197 ASP A CA 1
ATOM 1564 C C . ASP A 1 197 ? -11.595 -7.536 -2.898 1.00 88.56 197 ASP A C 1
ATOM 1566 O O . ASP A 1 197 ? -11.914 -6.601 -3.635 1.00 88.56 197 ASP A O 1
ATOM 1570 N N . CYS A 1 198 ? -11.331 -7.352 -1.600 1.00 95.00 198 CYS A N 1
ATOM 1571 C CA . CYS A 1 198 ? -11.369 -6.051 -0.949 1.00 95.00 198 CYS A CA 1
ATOM 1572 C C . CYS A 1 198 ? -9.973 -5.438 -0.772 1.00 95.00 198 CYS A C 1
ATOM 1574 O O . CYS A 1 198 ? -8.962 -6.126 -0.659 1.00 95.00 198 CYS A O 1
ATOM 1576 N N . THR A 1 199 ? -9.931 -4.113 -0.663 1.00 97.38 199 THR A N 1
ATOM 1577 C CA . THR A 1 199 ? -8.813 -3.368 -0.075 1.00 97.38 199 THR A CA 1
ATOM 1578 C C . THR A 1 199 ? -9.307 -2.621 1.151 1.00 97.38 199 THR A C 1
ATOM 1580 O O . THR A 1 199 ? -10.325 -1.933 1.071 1.00 97.38 199 THR A O 1
ATOM 1583 N N . LEU A 1 200 ? -8.571 -2.708 2.256 1.00 98.75 200 LEU A N 1
ATOM 1584 C CA . LEU A 1 200 ? -8.788 -1.847 3.413 1.00 98.75 200 LEU A CA 1
ATOM 1585 C C . LEU A 1 200 ? -7.878 -0.618 3.325 1.00 98.75 200 LEU A C 1
ATOM 1587 O O . LEU A 1 200 ? -6.672 -0.746 3.143 1.00 98.75 200 LEU A O 1
ATOM 1591 N N . TYR A 1 201 ? -8.453 0.563 3.481 1.00 98.69 201 TYR A N 1
ATOM 1592 C CA . TYR A 1 201 ? -7.727 1.813 3.662 1.00 98.69 201 TYR A CA 1
ATOM 1593 C C . TYR A 1 201 ? -7.828 2.215 5.129 1.00 98.69 201 TYR A C 1
ATOM 1595 O O . TYR A 1 201 ? -8.927 2.178 5.677 1.00 98.69 201 TYR A O 1
ATOM 1603 N N . SER A 1 202 ? -6.726 2.599 5.766 1.00 98.69 202 SER A N 1
ATOM 1604 C CA . SER A 1 202 ? -6.716 3.134 7.136 1.00 98.69 202 SER A CA 1
ATOM 1605 C C . SER A 1 202 ? -5.821 4.365 7.204 1.00 98.69 202 SER A C 1
ATOM 1607 O O . SER A 1 202 ? -4.768 4.395 6.571 1.00 98.69 202 SER A O 1
ATOM 1609 N N . THR A 1 203 ? -6.197 5.406 7.942 1.00 98.62 203 THR A N 1
ATOM 1610 C CA . THR A 1 203 ? -5.355 6.610 8.053 1.00 98.62 203 THR A CA 1
ATOM 1611 C C . THR A 1 203 ? -4.084 6.372 8.867 1.00 98.62 203 THR A C 1
ATOM 1613 O O . THR A 1 203 ? -3.103 7.085 8.657 1.00 98.62 203 THR A O 1
ATOM 1616 N N . LEU A 1 204 ? -4.079 5.347 9.722 1.00 98.56 204 LEU A N 1
ATOM 1617 C CA . LEU A 1 204 ? -2.960 4.927 10.563 1.00 98.56 204 LEU A CA 1
ATOM 1618 C C . LEU A 1 204 ? -2.696 3.426 10.386 1.00 98.56 204 LEU A C 1
ATOM 1620 O O . LEU A 1 204 ? -3.615 2.659 10.100 1.00 98.56 204 LEU A O 1
ATOM 1624 N N . MET A 1 205 ? -1.447 2.991 10.556 1.00 98.56 205 MET A N 1
ATOM 1625 C CA . MET A 1 205 ? -1.096 1.572 10.486 1.00 98.56 205 MET A CA 1
ATOM 1626 C C . MET A 1 205 ? -1.904 0.724 11.494 1.00 98.56 205 MET A C 1
ATOM 1628 O O . MET A 1 205 ? -1.848 1.005 12.694 1.00 98.56 205 MET A O 1
ATOM 1632 N N . PRO A 1 206 ? -2.589 -0.350 11.048 1.00 98.56 206 PRO A N 1
ATOM 1633 C CA . PRO A 1 206 ? -3.380 -1.205 11.928 1.00 98.56 206 PRO A CA 1
ATOM 1634 C C . PRO A 1 206 ? -2.587 -1.811 13.090 1.00 98.56 206 PRO A C 1
ATOM 1636 O O . PRO A 1 206 ? -1.490 -2.345 12.903 1.00 98.56 206 PRO A O 1
ATOM 1639 N N . CYS A 1 207 ? -3.168 -1.789 14.293 1.00 98.19 207 CYS A N 1
ATOM 1640 C CA . CYS A 1 207 ? -2.653 -2.514 15.460 1.00 98.19 207 CYS A CA 1
ATOM 1641 C C . CYS A 1 207 ? -2.885 -4.033 15.327 1.00 98.19 207 CYS A C 1
ATOM 1643 O O . CYS A 1 207 ? -3.518 -4.494 14.379 1.00 98.19 207 CYS A O 1
ATOM 1645 N N . TYR A 1 208 ? -2.421 -4.835 16.292 1.00 98.19 208 TYR A N 1
ATOM 1646 C CA . TYR A 1 208 ? -2.584 -6.298 16.248 1.00 98.19 208 TYR A CA 1
ATOM 1647 C C . TYR A 1 208 ? -4.045 -6.770 16.218 1.00 98.19 208 TYR A C 1
ATOM 1649 O O . TYR A 1 208 ? -4.336 -7.775 15.572 1.00 98.19 208 TYR A O 1
ATOM 1657 N N . LEU A 1 209 ? -4.969 -6.048 16.860 1.00 97.88 209 LEU A N 1
ATOM 1658 C CA . LEU A 1 209 ? -6.401 -6.350 16.786 1.00 97.88 209 LEU A CA 1
ATOM 1659 C C . LEU A 1 209 ? -6.910 -6.213 15.343 1.00 97.88 209 LEU A C 1
ATOM 1661 O O . LEU A 1 209 ? -7.464 -7.154 14.772 1.00 97.88 209 LEU A O 1
ATOM 1665 N N . CYS A 1 210 ? -6.683 -5.043 14.747 1.00 98.62 210 CYS A N 1
ATOM 1666 C CA . CYS A 1 210 ? -7.151 -4.710 13.406 1.00 98.62 210 CYS A CA 1
ATOM 1667 C C . CYS A 1 210 ? -6.454 -5.563 12.337 1.00 98.62 210 CYS A C 1
ATOM 1669 O O . CYS A 1 210 ? -7.103 -6.088 11.434 1.00 98.62 210 CYS A O 1
ATOM 1671 N N . ALA A 1 211 ? -5.146 -5.786 12.479 1.00 98.69 211 ALA A N 1
ATOM 1672 C CA . ALA A 1 211 ? -4.375 -6.681 11.624 1.00 98.69 211 ALA A CA 1
ATOM 1673 C C . ALA A 1 211 ? -4.858 -8.138 11.722 1.00 98.69 211 ALA A C 1
ATOM 1675 O O . ALA A 1 211 ? -4.963 -8.827 10.708 1.00 98.69 211 ALA A O 1
ATOM 1676 N N . GLY A 1 212 ? -5.215 -8.602 12.924 1.00 98.62 212 GLY A N 1
ATOM 1677 C CA . GLY A 1 212 ? -5.842 -9.907 13.124 1.00 98.62 212 GLY A CA 1
ATOM 1678 C C . GLY A 1 212 ? -7.163 -10.037 12.365 1.00 98.62 212 GLY A C 1
ATOM 1679 O O . GLY A 1 212 ? -7.390 -11.055 11.715 1.00 98.62 212 GLY A O 1
ATOM 1680 N N . ALA A 1 213 ? -7.999 -8.993 12.365 1.00 98.50 213 ALA A N 1
ATOM 1681 C CA . ALA A 1 213 ? -9.229 -8.965 11.571 1.00 98.50 213 ALA A CA 1
ATOM 1682 C C . ALA A 1 213 ? -8.950 -9.009 10.056 1.00 98.50 213 ALA A C 1
ATOM 1684 O O . ALA A 1 213 ? -9.578 -9.797 9.347 1.00 98.50 213 ALA A O 1
ATOM 1685 N N . VAL A 1 214 ? -7.979 -8.230 9.563 1.00 98.69 214 VAL A N 1
ATOM 1686 C CA . VAL A 1 214 ? -7.535 -8.249 8.153 1.00 98.69 214 VAL A CA 1
ATOM 1687 C C . VAL A 1 214 ? -7.136 -9.662 7.720 1.00 98.69 214 VAL A C 1
ATOM 1689 O O . VAL A 1 214 ? -7.633 -10.159 6.706 1.00 98.69 214 VAL A O 1
ATOM 1692 N N . VAL A 1 215 ? -6.293 -10.331 8.512 1.00 98.44 215 VAL A N 1
ATOM 1693 C CA . VAL A 1 215 ? -5.831 -11.700 8.240 1.00 98.44 215 VAL A CA 1
ATOM 1694 C C . VAL A 1 215 ? -6.983 -12.703 8.327 1.00 98.44 215 VAL A C 1
ATOM 1696 O O . VAL A 1 215 ? -7.157 -13.520 7.424 1.00 98.44 215 VAL A O 1
ATOM 1699 N N . GLN A 1 216 ? -7.818 -12.615 9.365 1.00 98.25 216 GLN A N 1
ATOM 1700 C CA . GLN A 1 216 ? -8.962 -13.507 9.573 1.00 98.25 216 GLN A CA 1
ATOM 1701 C C . GLN A 1 216 ? -9.953 -13.464 8.402 1.00 98.25 216 GLN A C 1
ATOM 1703 O O . GLN A 1 216 ? -10.478 -14.504 7.997 1.00 98.25 216 GLN A O 1
ATOM 1708 N N . PHE A 1 217 ? -10.208 -12.275 7.851 1.00 97.75 217 PHE A N 1
ATOM 1709 C CA . PHE A 1 217 ? -11.089 -12.098 6.697 1.00 97.75 217 PHE A CA 1
ATOM 1710 C C . PHE A 1 217 ? -10.385 -12.296 5.349 1.00 97.75 217 PHE A C 1
ATOM 1712 O O . PHE A 1 217 ? -11.059 -12.326 4.320 1.00 97.75 217 PHE A O 1
ATOM 1719 N N . GLN A 1 218 ? -9.066 -12.517 5.344 1.00 96.62 218 GLN A N 1
ATOM 1720 C CA . GLN A 1 218 ? -8.248 -12.696 4.142 1.00 96.62 218 GLN A CA 1
ATOM 1721 C C . GLN A 1 218 ? -8.338 -11.490 3.196 1.00 96.62 218 GLN A C 1
ATOM 1723 O O . GLN A 1 218 ? -8.475 -11.654 1.983 1.00 96.62 218 GLN A O 1
ATOM 1728 N N . ILE A 1 219 ? -8.298 -10.275 3.750 1.00 97.69 219 ILE A N 1
ATOM 1729 C CA . ILE A 1 219 ? -8.200 -9.049 2.951 1.00 97.69 219 ILE A CA 1
ATOM 1730 C C . ILE A 1 219 ? -6.774 -8.981 2.382 1.00 97.69 219 ILE A C 1
ATOM 1732 O O . ILE A 1 219 ? -5.824 -8.884 3.159 1.00 97.69 219 ILE A O 1
ATOM 1736 N N . PRO A 1 220 ? -6.585 -9.025 1.052 1.00 83.12 220 PRO A N 1
ATOM 1737 C CA . PRO A 1 220 ? -5.258 -9.167 0.454 1.00 83.12 220 PRO A CA 1
ATOM 1738 C C . PRO A 1 220 ? -4.438 -7.876 0.467 1.00 83.12 220 PRO A C 1
ATOM 1740 O O . PRO A 1 220 ? -3.220 -7.936 0.325 1.00 83.12 220 PRO A O 1
ATOM 1743 N N . ARG A 1 221 ? -5.083 -6.706 0.584 1.00 90.69 221 ARG A N 1
ATOM 1744 C CA . ARG A 1 221 ? -4.418 -5.404 0.472 1.00 90.69 221 ARG A CA 1
ATOM 1745 C C . ARG A 1 221 ? -4.860 -4.446 1.568 1.00 90.69 221 ARG A C 1
ATOM 1747 O O . ARG A 1 221 ? -6.057 -4.219 1.753 1.00 90.69 221 ARG A O 1
ATOM 1754 N N . VAL A 1 222 ? -3.878 -3.830 2.217 1.00 97.56 222 VAL A N 1
ATOM 1755 C CA . VAL A 1 222 ? -4.063 -2.716 3.147 1.00 97.56 222 VAL A CA 1
ATOM 1756 C C . VAL A 1 222 ? -3.274 -1.513 2.642 1.00 97.56 222 VAL A C 1
ATOM 1758 O O . VAL A 1 222 ? -2.088 -1.618 2.332 1.00 97.56 222 VAL A O 1
ATOM 1761 N N . VAL A 1 223 ? -3.930 -0.363 2.549 1.00 95.44 223 VAL A N 1
ATOM 1762 C CA . VAL A 1 223 ? -3.299 0.920 2.235 1.00 95.44 223 VAL A CA 1
ATOM 1763 C C . VAL A 1 223 ? -3.382 1.799 3.473 1.00 95.44 223 VAL A C 1
ATOM 1765 O O . VAL A 1 223 ? -4.468 1.988 4.018 1.00 95.44 223 VAL A O 1
ATOM 1768 N N . VAL A 1 224 ? -2.250 2.327 3.927 1.00 96.69 224 VAL A N 1
ATOM 1769 C CA . VAL A 1 224 ? -2.181 3.128 5.150 1.00 96.69 224 VAL A CA 1
ATOM 1770 C C . VAL A 1 224 ? -1.761 4.560 4.864 1.00 96.69 224 VAL A C 1
ATOM 1772 O O . VAL A 1 224 ? -0.929 4.818 3.992 1.00 96.69 224 VAL A O 1
ATOM 1775 N N . GLY A 1 225 ? -2.358 5.495 5.598 1.00 95.75 225 GLY A N 1
ATOM 1776 C CA . GLY A 1 225 ? -2.023 6.909 5.516 1.00 95.75 225 GLY A CA 1
ATOM 1777 C C . GLY A 1 225 ? -0.617 7.174 6.038 1.00 95.75 225 GLY A C 1
ATOM 1778 O O . GLY A 1 225 ? 0.159 7.844 5.363 1.00 95.75 225 GLY A O 1
ATOM 1779 N N . GLU A 1 226 ? -0.277 6.636 7.209 1.00 95.00 226 GLU A N 1
ATOM 1780 C CA . GLU A 1 226 ? 1.054 6.737 7.812 1.00 95.00 226 GLU A CA 1
ATOM 1781 C C . GLU A 1 226 ? 1.304 5.646 8.873 1.00 95.00 226 GLU A C 1
ATOM 1783 O O . GLU A 1 226 ? 0.358 5.088 9.434 1.00 95.00 226 GLU A O 1
ATOM 1788 N N . SER A 1 227 ? 2.576 5.350 9.162 1.00 95.62 227 SER A N 1
ATOM 1789 C CA . SER A 1 227 ? 2.994 4.407 10.216 1.00 95.62 227 SER A CA 1
ATOM 1790 C C . SER A 1 227 ? 4.060 4.961 11.171 1.00 95.62 227 SER A C 1
ATOM 1792 O O . SER A 1 227 ? 4.740 4.204 11.868 1.00 95.62 227 SER A O 1
ATOM 1794 N N . ARG A 1 228 ? 4.312 6.271 11.147 1.00 93.50 228 ARG A N 1
ATOM 1795 C CA . ARG A 1 228 ? 5.389 6.890 11.926 1.00 93.50 228 ARG A CA 1
ATOM 1796 C C . ARG A 1 228 ? 4.957 7.155 13.360 1.00 93.50 228 ARG A C 1
ATOM 1798 O O . ARG A 1 228 ? 5.761 6.944 14.264 1.00 93.50 228 ARG A O 1
ATOM 1805 N N . THR A 1 229 ? 3.739 7.648 13.568 1.00 95.44 229 THR A N 1
ATOM 1806 C CA . THR A 1 229 ? 3.241 7.909 14.929 1.00 95.44 229 THR A CA 1
ATOM 1807 C C . THR A 1 229 ? 2.914 6.609 15.659 1.00 95.44 229 THR A C 1
ATOM 1809 O O . THR A 1 229 ? 3.055 6.528 16.878 1.00 95.44 229 THR A O 1
ATOM 1812 N N . PHE A 1 230 ? 2.571 5.568 14.899 1.00 96.94 230 PHE A N 1
ATOM 1813 C CA . PHE A 1 230 ? 2.344 4.223 15.393 1.00 96.94 230 PHE A CA 1
ATOM 1814 C C . PHE A 1 230 ? 2.754 3.188 14.327 1.00 96.94 230 PHE A C 1
ATOM 1816 O O . PHE A 1 230 ? 2.164 3.170 13.245 1.00 96.94 230 PHE A O 1
ATOM 1823 N N . PRO A 1 231 ? 3.742 2.312 14.601 1.00 91.88 231 PRO A N 1
ATOM 1824 C CA . PRO A 1 231 ? 4.241 1.346 13.617 1.00 91.88 231 PRO A CA 1
ATOM 1825 C C . PRO A 1 231 ? 3.293 0.162 13.383 1.00 91.88 231 PRO A C 1
ATOM 1827 O O . PRO A 1 231 ? 3.472 -0.577 12.415 1.00 91.88 231 PRO A O 1
ATOM 1830 N N . GLY A 1 232 ? 2.301 -0.030 14.260 1.00 95.69 232 GLY A N 1
ATOM 1831 C CA . GLY A 1 232 ? 1.300 -1.087 14.160 1.00 95.69 232 GLY A CA 1
ATOM 1832 C C . GLY A 1 232 ? 1.876 -2.495 14.006 1.00 95.69 232 GLY A C 1
ATOM 1833 O O . GLY A 1 232 ? 2.941 -2.820 14.526 1.00 95.69 232 GLY A O 1
ATOM 1834 N N . ALA A 1 233 ? 1.129 -3.350 13.312 1.00 96.88 233 ALA A N 1
ATOM 1835 C CA . ALA A 1 233 ? 1.434 -4.763 13.109 1.00 96.88 233 ALA A CA 1
ATOM 1836 C C . ALA A 1 233 ? 1.739 -5.078 11.632 1.00 96.88 233 ALA A C 1
ATOM 1838 O O . ALA A 1 233 ? 1.285 -6.091 11.093 1.00 96.88 233 ALA A O 1
ATOM 1839 N N . ARG A 1 234 ? 2.504 -4.203 10.962 1.00 94.38 234 ARG A N 1
ATOM 1840 C CA . ARG A 1 234 ? 2.862 -4.343 9.538 1.00 94.38 234 ARG A CA 1
ATOM 1841 C C . ARG A 1 234 ? 3.474 -5.705 9.215 1.00 94.38 234 ARG A C 1
ATOM 1843 O O . ARG A 1 234 ? 2.957 -6.418 8.360 1.00 94.38 234 ARG A O 1
ATOM 1850 N N . GLU A 1 235 ? 4.534 -6.071 9.932 1.00 88.25 235 GLU A N 1
ATOM 1851 C CA . GLU A 1 235 ? 5.274 -7.320 9.707 1.00 88.25 235 GLU A CA 1
ATOM 1852 C C . GLU A 1 235 ? 4.373 -8.551 9.869 1.00 88.25 235 GLU A C 1
ATOM 1854 O O . GLU A 1 235 ? 4.481 -9.509 9.108 1.00 88.25 235 GLU A O 1
ATOM 1859 N N . PHE A 1 236 ? 3.433 -8.515 10.820 1.00 96.88 236 PHE A N 1
ATOM 1860 C CA . PHE A 1 236 ? 2.459 -9.587 11.014 1.00 96.88 236 PHE A CA 1
ATOM 1861 C C . PHE A 1 236 ? 1.528 -9.734 9.805 1.00 96.88 236 PHE A C 1
ATOM 1863 O O . PHE A 1 236 ? 1.292 -10.856 9.361 1.00 96.88 236 PHE A O 1
ATOM 1870 N N . MET A 1 237 ? 1.020 -8.629 9.252 1.00 97.06 237 MET A N 1
ATOM 1871 C CA . MET A 1 237 ? 0.173 -8.663 8.054 1.00 97.06 237 MET A CA 1
ATOM 1872 C C . MET A 1 237 ? 0.944 -9.198 6.840 1.00 97.06 237 MET A C 1
ATOM 1874 O O . MET A 1 237 ? 0.477 -10.122 6.172 1.00 97.06 237 MET A O 1
ATOM 1878 N N . GLU A 1 238 ? 2.148 -8.677 6.594 1.00 85.19 238 GLU A N 1
ATOM 1879 C CA . GLU A 1 238 ? 2.997 -9.094 5.470 1.00 85.19 238 GLU A CA 1
ATOM 1880 C C . GLU A 1 238 ? 3.400 -10.577 5.578 1.00 85.19 238 GLU A C 1
ATOM 1882 O O . GLU A 1 238 ? 3.342 -11.309 4.587 1.00 85.19 238 GLU A O 1
ATOM 1887 N N . ALA A 1 239 ? 3.698 -11.068 6.788 1.00 85.19 239 ALA A N 1
ATOM 1888 C CA . ALA A 1 239 ? 3.985 -12.482 7.041 1.00 85.19 239 ALA A CA 1
ATOM 1889 C C . ALA A 1 239 ? 2.800 -13.419 6.730 1.00 85.19 239 ALA A C 1
ATOM 1891 O O . ALA A 1 239 ? 3.011 -14.601 6.460 1.00 85.19 239 ALA A O 1
ATOM 1892 N N . HIS A 1 240 ? 1.567 -12.902 6.729 1.00 92.56 240 HIS A N 1
ATOM 1893 C CA . HIS A 1 240 ? 0.353 -13.637 6.357 1.00 92.56 240 HIS A CA 1
ATOM 1894 C C . HIS A 1 240 ? -0.097 -13.360 4.913 1.00 92.56 240 HIS A C 1
ATOM 1896 O O . HIS A 1 240 ? -1.218 -13.699 4.536 1.00 92.56 240 HIS A O 1
ATOM 1902 N N . GLY A 1 241 ? 0.775 -12.774 4.086 1.00 76.19 241 GLY A N 1
ATOM 1903 C CA . GLY A 1 241 ? 0.525 -12.560 2.661 1.00 76.19 241 GLY A CA 1
ATOM 1904 C C . GLY A 1 241 ? -0.334 -11.338 2.337 1.00 76.19 241 GLY A C 1
ATOM 1905 O O . GLY A 1 241 ? -0.768 -11.199 1.195 1.00 76.19 241 GLY A O 1
ATOM 1906 N N . VAL A 1 242 ? -0.575 -10.450 3.305 1.00 85.19 242 VAL A N 1
ATOM 1907 C CA . VAL A 1 242 ? -1.252 -9.172 3.065 1.00 85.19 242 VAL A CA 1
ATOM 1908 C C . VAL A 1 242 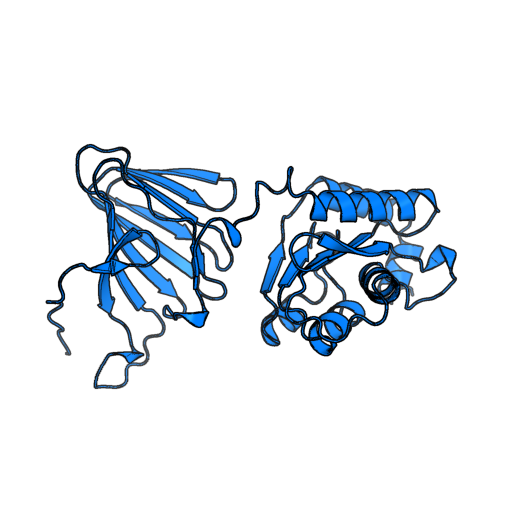? -0.254 -8.182 2.470 1.00 85.19 242 VAL A C 1
ATOM 1910 O O . VAL A 1 242 ? 0.814 -7.942 3.029 1.00 85.19 242 VAL A O 1
ATOM 1913 N N . ILE A 1 243 ? -0.616 -7.559 1.354 1.00 82.25 243 ILE A N 1
ATOM 1914 C CA . ILE A 1 243 ? 0.172 -6.494 0.734 1.00 82.25 243 ILE A CA 1
ATOM 1915 C C . ILE A 1 243 ? -0.135 -5.186 1.460 1.00 82.25 243 ILE A C 1
ATOM 1917 O O . ILE A 1 243 ? -1.253 -4.672 1.372 1.00 82.25 243 ILE A O 1
ATOM 1921 N N . VAL A 1 244 ? 0.859 -4.622 2.144 1.00 86.19 244 VAL A N 1
ATOM 1922 C CA . VAL A 1 244 ? 0.730 -3.342 2.850 1.00 86.19 244 VAL A CA 1
ATOM 1923 C C . VAL A 1 244 ? 1.419 -2.237 2.050 1.00 86.19 244 VAL A C 1
ATOM 1925 O O . VAL A 1 244 ? 2.598 -2.334 1.723 1.00 86.19 244 VAL A O 1
ATOM 1928 N N . THR A 1 245 ? 0.688 -1.175 1.710 1.00 84.38 245 THR A N 1
ATOM 1929 C CA . THR A 1 245 ? 1.244 0.033 1.077 1.00 84.38 245 THR A CA 1
ATOM 1930 C C . THR A 1 245 ? 1.101 1.217 2.024 1.00 84.38 245 THR A C 1
ATOM 1932 O O . THR A 1 245 ? -0.015 1.584 2.369 1.00 84.38 245 THR A O 1
ATOM 1935 N N . ASP A 1 246 ? 2.217 1.829 2.413 1.00 86.31 246 ASP A N 1
ATOM 1936 C CA . ASP A 1 246 ? 2.238 3.037 3.243 1.00 86.31 246 ASP A CA 1
ATOM 1937 C C . ASP A 1 246 ? 2.463 4.278 2.378 1.00 86.31 246 ASP A C 1
ATOM 1939 O O . ASP A 1 246 ? 3.469 4.384 1.676 1.00 86.31 246 ASP A O 1
ATOM 1943 N N . TYR A 1 247 ? 1.508 5.208 2.406 1.00 86.81 247 TYR A N 1
ATOM 1944 C CA . TYR A 1 247 ? 1.584 6.466 1.664 1.00 86.81 247 TYR A CA 1
ATOM 1945 C C . TYR A 1 247 ? 2.392 7.555 2.371 1.00 86.81 247 TYR A C 1
ATOM 1947 O O . TYR A 1 247 ? 2.760 8.546 1.738 1.00 86.81 247 TYR A O 1
ATOM 1955 N N . SER A 1 248 ? 2.694 7.385 3.658 1.00 86.50 248 SER A N 1
ATOM 1956 C CA . SER A 1 248 ? 3.486 8.304 4.476 1.00 86.50 248 SER A CA 1
ATOM 1957 C C . SER A 1 248 ? 2.996 9.755 4.408 1.00 86.50 248 SER A C 1
ATOM 1959 O O . SER A 1 248 ? 3.791 10.701 4.429 1.00 86.50 248 SER A O 1
ATOM 1961 N N . LEU A 1 249 ? 1.676 9.929 4.356 1.00 87.75 249 LEU A N 1
ATOM 1962 C CA . LEU A 1 249 ? 0.986 11.202 4.218 1.00 87.75 249 LEU A CA 1
ATOM 1963 C C . LEU A 1 249 ? 1.244 12.106 5.421 1.00 87.75 249 LEU A C 1
ATOM 1965 O O . LEU A 1 249 ? 0.953 11.750 6.565 1.00 87.75 249 LEU A O 1
ATOM 1969 N N . SER A 1 250 ? 1.721 13.324 5.153 1.00 89.81 250 SER A N 1
ATOM 1970 C CA . SER A 1 250 ? 1.888 14.339 6.196 1.00 89.81 250 SER A CA 1
ATOM 1971 C C . SER A 1 250 ? 0.556 14.698 6.846 1.00 89.81 250 SER A C 1
ATOM 1973 O O . SER A 1 250 ? 0.507 14.797 8.058 1.00 89.81 250 SER A O 1
ATOM 1975 N N . ARG A 1 251 ? -0.548 14.789 6.087 1.00 93.88 251 ARG A N 1
ATOM 1976 C CA . ARG A 1 251 ? -1.873 15.119 6.646 1.00 93.88 251 ARG A CA 1
ATOM 1977 C C . ARG A 1 251 ? -2.317 14.137 7.736 1.00 93.88 251 ARG A C 1
ATOM 1979 O O . ARG A 1 251 ? -2.763 14.584 8.787 1.00 93.88 251 ARG A O 1
ATOM 1986 N N . CYS A 1 252 ? -2.171 12.828 7.512 1.00 96.62 252 CYS A N 1
ATOM 1987 C CA . CYS A 1 252 ? -2.497 11.814 8.523 1.00 96.62 252 CYS A CA 1
ATOM 1988 C C . CYS A 1 252 ? -1.556 11.915 9.728 1.00 96.62 252 CYS A C 1
ATOM 1990 O O . CYS A 1 252 ? -2.006 11.924 10.872 1.00 96.62 252 CYS A O 1
ATOM 1992 N N . ARG A 1 253 ? -0.254 12.072 9.465 1.00 96.38 253 ARG A N 1
ATOM 1993 C CA . ARG A 1 253 ? 0.769 12.169 10.509 1.00 96.38 253 ARG A CA 1
ATOM 1994 C C . ARG A 1 253 ? 0.572 13.393 11.395 1.00 96.38 253 ARG A C 1
ATOM 1996 O O . ARG A 1 253 ? 0.557 13.263 12.609 1.00 96.38 253 ARG A O 1
ATOM 2003 N N . ASP A 1 254 ? 0.388 14.566 10.802 1.00 96.88 254 ASP A N 1
ATOM 2004 C CA . ASP A 1 254 ? 0.215 15.833 11.513 1.00 96.88 254 ASP A CA 1
ATOM 2005 C C . ASP A 1 254 ? -1.059 15.799 12.374 1.00 96.88 254 ASP A C 1
ATOM 2007 O O . ASP A 1 254 ? -1.079 16.320 13.493 1.00 96.88 254 ASP A O 1
ATOM 2011 N N . MET A 1 255 ? -2.117 15.142 11.879 1.00 97.19 255 MET A N 1
ATOM 2012 C CA . MET A 1 255 ? -3.360 14.917 12.619 1.00 97.19 255 MET A CA 1
ATOM 2013 C C . MET A 1 255 ? -3.127 14.049 13.863 1.00 97.19 255 MET A C 1
ATOM 2015 O O . MET A 1 255 ? -3.555 14.432 14.955 1.00 97.19 255 MET A O 1
ATOM 2019 N N . MET A 1 256 ? -2.403 12.935 13.718 1.00 98.06 256 MET A N 1
ATOM 2020 C CA . MET A 1 256 ? -2.048 12.055 14.833 1.00 98.06 256 MET A CA 1
ATOM 2021 C C . MET A 1 256 ? -1.068 12.712 15.811 1.00 98.06 256 MET A C 1
ATOM 2023 O O . MET A 1 256 ? -1.305 12.683 17.015 1.00 98.06 256 MET A O 1
ATOM 2027 N N . GLU A 1 257 ? -0.011 13.375 15.336 1.00 97.69 257 GLU A N 1
ATOM 2028 C CA . GLU A 1 257 ? 0.956 14.085 16.187 1.00 97.69 257 GLU A CA 1
ATOM 2029 C C . GLU A 1 257 ? 0.281 15.197 17.012 1.00 97.69 257 GLU A C 1
ATOM 2031 O O . GLU A 1 257 ? 0.591 15.374 18.193 1.00 97.69 257 GLU A O 1
ATOM 2036 N N . SER A 1 258 ? -0.663 15.937 16.415 1.00 97.44 258 SER A N 1
ATOM 2037 C CA . SER A 1 258 ? -1.494 16.921 17.124 1.00 97.44 258 SER A CA 1
ATOM 2038 C C . SER A 1 258 ? -2.340 16.253 18.202 1.00 97.44 258 SER A C 1
ATOM 2040 O O . SER A 1 258 ? -2.297 16.688 19.352 1.00 97.44 258 SER A O 1
ATOM 2042 N N . PHE A 1 259 ? -3.048 15.173 17.865 1.00 97.94 259 PHE A N 1
ATOM 2043 C CA . PHE A 1 259 ? -3.917 14.485 18.812 1.00 97.94 259 PHE A CA 1
ATOM 2044 C C . PHE A 1 259 ? -3.157 13.849 19.978 1.00 97.94 259 PHE A C 1
ATOM 2046 O O . PHE A 1 259 ? -3.545 14.066 21.121 1.00 97.94 259 PHE A O 1
ATOM 2053 N N . ILE A 1 260 ? -2.065 13.126 19.714 1.00 97.44 260 ILE A N 1
ATOM 2054 C CA . ILE A 1 260 ? -1.242 12.468 20.744 1.00 97.44 260 ILE A CA 1
ATOM 2055 C C . ILE A 1 260 ? -0.682 13.504 21.725 1.00 97.44 260 ILE A C 1
ATOM 2057 O O . ILE A 1 260 ? -0.665 13.278 22.932 1.00 97.44 260 ILE A O 1
ATOM 2061 N N . ARG A 1 261 ? -0.249 14.666 21.221 1.00 97.44 261 ARG A N 1
ATOM 2062 C CA . ARG A 1 261 ? 0.242 15.765 22.062 1.00 97.44 261 ARG A CA 1
ATOM 2063 C C . ARG A 1 261 ? -0.862 16.379 22.926 1.00 97.44 261 ARG A C 1
ATOM 2065 O O . ARG A 1 261 ? -0.587 16.782 24.051 1.00 97.44 261 ARG A O 1
ATOM 2072 N N . GLU A 1 262 ? -2.072 16.498 22.390 1.00 97.19 262 GLU A N 1
ATOM 2073 C CA . GLU A 1 262 ? -3.224 17.097 23.076 1.00 97.19 262 GLU A CA 1
ATOM 2074 C C . GLU A 1 262 ? -3.901 16.127 24.061 1.00 97.19 262 GLU A C 1
ATOM 2076 O O . GLU A 1 262 ? -4.414 16.572 25.083 1.00 97.19 262 GLU A O 1
ATOM 2081 N N . ASN A 1 263 ? -3.885 14.818 23.779 1.00 96.75 263 ASN A N 1
ATOM 2082 C CA . ASN A 1 263 ? -4.637 13.785 24.504 1.00 96.75 263 ASN A CA 1
ATOM 2083 C C . ASN A 1 263 ? -3.793 12.510 24.758 1.00 96.75 263 ASN A C 1
ATOM 2085 O O . ASN A 1 263 ? -4.184 11.419 24.332 1.00 96.75 263 ASN A O 1
ATOM 2089 N N . PRO A 1 264 ? -2.636 12.605 25.442 1.00 96.12 264 PRO A N 1
ATOM 2090 C CA . PRO A 1 264 ? -1.708 11.480 25.584 1.00 96.12 264 PRO A CA 1
ATOM 2091 C C . PRO A 1 264 ? -2.287 10.300 26.379 1.00 96.12 264 PRO A C 1
ATOM 2093 O O . PRO A 1 264 ? -2.034 9.154 26.023 1.00 96.12 264 PRO A O 1
ATOM 2096 N N . GLU A 1 265 ? -3.084 10.555 27.423 1.00 96.06 265 GLU A N 1
ATOM 2097 C CA . GLU A 1 265 ? -3.717 9.493 28.222 1.00 96.06 265 GLU A CA 1
ATOM 2098 C C . GLU A 1 265 ? -4.699 8.670 27.381 1.00 96.06 265 GLU A C 1
ATOM 2100 O O . GLU A 1 265 ? -4.616 7.446 27.364 1.00 96.06 265 GLU A O 1
ATOM 2105 N N . LEU A 1 266 ? -5.566 9.340 26.615 1.00 93.75 266 LEU A N 1
ATOM 2106 C CA . LEU A 1 266 ? -6.538 8.675 25.746 1.00 93.75 266 LEU A CA 1
ATOM 2107 C C . LEU A 1 266 ? -5.855 7.890 24.619 1.00 93.75 266 LEU A C 1
ATOM 2109 O O . LEU A 1 266 ? -6.289 6.792 24.281 1.00 93.75 266 LEU A O 1
ATOM 2113 N N . TRP A 1 267 ? -4.769 8.424 24.053 1.00 95.88 267 TRP A N 1
ATOM 2114 C CA . TRP A 1 267 ? -3.962 7.679 23.089 1.00 95.88 267 TRP A CA 1
ATOM 2115 C C . TRP A 1 267 ? -3.362 6.412 23.709 1.00 95.88 267 TRP A C 1
ATOM 2117 O O . TRP A 1 267 ? -3.495 5.330 23.141 1.00 95.88 267 TRP A O 1
ATOM 2127 N N . ASN A 1 268 ? -2.737 6.532 24.883 1.00 93.25 268 ASN A N 1
ATOM 2128 C CA . ASN A 1 268 ? -2.145 5.389 25.574 1.00 93.25 268 ASN A CA 1
ATOM 2129 C C . ASN A 1 268 ? -3.208 4.349 25.950 1.00 93.25 268 ASN A C 1
ATOM 2131 O O . ASN A 1 268 ? -2.946 3.155 25.850 1.00 93.25 268 ASN A O 1
ATOM 2135 N N . GLU A 1 269 ? -4.416 4.772 26.323 1.00 91.94 269 GLU A N 1
ATOM 2136 C CA . GLU A 1 269 ? -5.544 3.867 26.554 1.00 91.94 269 GLU A CA 1
ATOM 2137 C C . GLU A 1 269 ? -5.923 3.083 25.286 1.00 91.94 269 GLU A C 1
ATOM 2139 O O . GLU A 1 269 ? -6.125 1.869 25.349 1.00 91.94 269 GLU A O 1
ATOM 2144 N N . ASP A 1 270 ? -5.977 3.754 24.129 1.00 90.19 270 ASP A N 1
ATOM 2145 C CA . ASP A 1 270 ? -6.373 3.147 22.851 1.00 90.19 270 ASP A CA 1
ATOM 2146 C C . ASP A 1 270 ? -5.444 2.028 22.398 1.00 90.19 270 ASP A C 1
ATOM 2148 O O . ASP A 1 270 ? -5.892 1.006 21.877 1.00 90.19 270 ASP A O 1
ATOM 2152 N N . ILE A 1 271 ? -4.151 2.185 22.670 1.00 89.19 271 ILE A N 1
ATOM 2153 C CA . ILE A 1 271 ? -3.135 1.180 22.350 1.00 89.19 271 ILE A CA 1
ATOM 2154 C C . ILE A 1 271 ? -2.850 0.212 23.509 1.00 89.19 271 ILE A C 1
ATOM 2156 O O . ILE A 1 271 ? -1.954 -0.624 23.393 1.00 89.19 271 ILE A O 1
ATOM 2160 N N . GLY A 1 272 ? -3.593 0.301 24.619 1.00 87.12 272 GLY A N 1
ATOM 2161 C CA . GLY A 1 272 ? -3.431 -0.578 25.783 1.00 87.12 272 GLY A CA 1
ATOM 2162 C C . GLY A 1 272 ? -2.134 -0.357 26.573 1.00 87.12 272 GLY A C 1
ATOM 2163 O O . GLY A 1 272 ? -1.613 -1.299 27.164 1.00 87.12 272 GLY A O 1
ATOM 2164 N N . ALA A 1 273 ? -1.608 0.867 26.561 1.00 89.81 273 ALA A N 1
ATOM 2165 C CA . ALA A 1 273 ? -0.374 1.292 27.224 1.00 89.81 273 ALA A CA 1
ATOM 2166 C C . ALA A 1 273 ? -0.598 2.329 28.346 1.00 89.81 273 ALA A C 1
ATOM 2168 O O . ALA A 1 273 ? 0.361 2.958 28.789 1.00 89.81 273 ALA A O 1
ATOM 2169 N N . LEU A 1 274 ? -1.845 2.557 28.777 1.00 86.94 274 LEU A N 1
ATOM 2170 C CA . LEU A 1 274 ? -2.150 3.436 29.911 1.00 86.94 274 LEU A CA 1
ATOM 2171 C C . LEU A 1 274 ? -1.701 2.778 31.229 1.00 86.94 274 LEU A C 1
ATOM 2173 O O . LEU A 1 274 ? -2.079 1.636 31.497 1.00 86.94 274 LEU A O 1
ATOM 2177 N N . GLU A 1 275 ? -0.897 3.499 32.018 1.00 74.44 275 GLU A N 1
ATOM 2178 C CA . GLU A 1 275 ? -0.383 3.080 33.338 1.00 74.44 275 GLU A CA 1
ATOM 2179 C C . GLU A 1 275 ? -1.312 3.460 34.499 1.00 74.44 275 GLU A C 1
ATOM 2181 O O . GLU A 1 275 ? -1.904 4.564 34.460 1.00 74.44 275 GLU A O 1
#

InterPro domains:
  IPR002125 Cytidine and deoxycytidylate deaminase domain [PF00383] (133-225)
  IPR002125 Cytidine and deoxycytidylate deaminase domain [PS51747] (129-243)
  IPR011051 RmlC-like cupin domain superfamily [SSF51182] (31-121)
  IPR013096 Cupin 2, conserved barrel [PF07883] (46-108)
  IPR014710 RmlC-like jelly roll fold [G3DSA:2.60.120.10] (17-118)
  IPR016193 Cytidine deaminase-like [SSF53927] (132-270)
  IPR052044 Polyketide Synthase Associated Protein [PTHR36114] (13-119)

Foldseek 3Di:
DDDDDQPDFFDQDQQRWRKGWPDDQVPDPDHDPDQKTKMKTKAFAQGKTFWKFFAQKKKKKAWQAAKWWKDWQPDIDIDGHGDMDTHDHPITIMIGGNDNGMTIIMIMIVRYDDPVRMDGHCVVPDDQPVPDVQLVQQQVQLVVCVVVVHHSKWKFKDAPNDTLFIFAQCCPVVVDLLRHRLVNRVVRSPCPDAQCRMEMEMQEAAAPSSLVVCLVRNNQEYEYNAPPLPVHDVVVNVVSNRRYHYSRHPSSVVSNVVCCVVPVQNVCSSNVNHD

pLDDT: mean 90.36, std 11.48, range [43.47, 98.88]

Radius of gyration: 21.97 Å; chains: 1; bounding box: 56×45×63 Å

Sequence (275 aa):
MDIYDIRDPHTRVADNSLLVELFHPLRLEKEVSCKYSIAHARVLAHEKTLPHRLIRSSEVYYILSGRGIMHIGNEQKEVQKGKLVYIPPGSSQWIENTGDSELIFLAICDPLWREDDELIGEQHFQTPASSDPFMEAAIEEAELGRKEGGIPIGSVLVRDGKIIGRGHNRRVQNQDPMMHAEIDCLQNAGRIGKYQDCTLYSTLMPCYLCAGAVVQFQIPRVVVGESRTFPGAREFMEAHGVIVTDYSLSRCRDMMESFIRENPELWNEDIGALE